Protein AF-0000000070630410 (afdb_homodimer)

Solvent-accessible surface area (backbone atoms only — not comparable to full-atom values): 13033 Å² total; per-residue (Å²): 135,82,74,78,80,78,77,76,77,77,79,79,79,77,76,76,77,74,74,72,73,75,72,66,76,64,66,79,47,75,69,36,52,53,49,48,53,52,45,46,53,53,46,42,49,46,46,33,40,47,20,66,69,68,71,50,76,62,37,46,71,47,59,77,43,78,44,83,44,83,86,53,23,36,39,34,33,31,37,31,23,54,89,81,46,75,43,56,27,32,33,34,36,39,51,42,77,90,65,47,42,54,42,76,74,48,76,43,80,98,134,84,73,77,80,77,78,78,76,78,79,77,78,78,77,76,78,75,74,71,72,74,72,65,74,64,65,79,47,75,69,36,53,52,49,48,54,51,44,44,52,53,45,41,50,47,47,31,40,47,20,64,68,68,71,50,74,63,37,49,72,48,62,78,43,78,45,82,44,84,86,53,22,36,40,35,33,31,37,29,22,55,90,82,44,76,45,56,29,33,34,34,35,38,52,43,78,90,64,48,43,55,43,76,74,47,76,42,79,96

Foldseek 3Di:
DCPPPPPPPPPPPPPPPPPPPCPPPPPPDPVVVVVQVVQQVLQVVLVVVCCVVVVADKAWDGWDDWDDDPQQKIWTWTWIDHVRRIFIKIWIKHADVVVRDIDTDDIGGD/DPPPPPPPPPPPPPPPPPPPPCPPPPPPDPVVVVVQVVQQVLQVVLVVVCCVVVVADKAWDGWDDWDDDPQQKIWTWTWIDHVRRIFIKIWIKHADVVVRDIDTDDIGGD

Nearest PDB structures (foldseek):
  6qoz-assembly1_C  TM=9.313E-01  e=7.892E-06  synthetic construct
  5kuy-assembly1_G  TM=9.170E-01  e=4.500E-05  synthetic construct
  2l4v-assembly1_A  TM=8.473E-01  e=7.726E-04  Ananas comosus
  4lzi-assembly1_A  TM=9.219E-01  e=3.110E-03  Solanum tuberosum
  8ojg-assembly1_G  TM=3.775E-01  e=2.414E-01  Escherichia coli

InterPro domains:
  IPR000010 Cystatin domain [PF16845] (39-108)
  IPR046350 Cystatin superfamily [SSF54403] (28-108)

Structure (mmCIF, N/CA/C/O backbone):
data_AF-0000000070630410-model_v1
#
loop_
_entity.id
_entity.type
_entity.pdbx_description
1 polymer 'Cystatin domain-containing protein'
#
loop_
_atom_site.group_PDB
_atom_site.id
_atom_site.type_symbol
_atom_site.label_atom_id
_atom_site.label_alt_id
_atom_site.label_comp_id
_atom_site.label_asym_id
_atom_site.label_entity_id
_atom_site.label_seq_id
_atom_site.pdbx_PDB_ins_code
_atom_site.Cartn_x
_atom_site.Cartn_y
_atom_site.Cartn_z
_atom_site.occupancy
_atom_site.B_iso_or_equiv
_atom_site.auth_seq_id
_atom_site.auth_comp_id
_atom_site.auth_asym_id
_atom_site.auth_atom_id
_atom_site.pdbx_PDB_model_num
ATOM 1 N N . MET A 1 1 ? 26.625 -72.25 -5.855 1 31.67 1 MET A N 1
ATOM 2 C CA . MET A 1 1 ? 25.594 -71.688 -5.023 1 31.67 1 MET A CA 1
ATOM 3 C C . MET A 1 1 ? 25.422 -70.188 -5.348 1 31.67 1 MET A C 1
ATOM 5 O O . MET A 1 1 ? 26.172 -69.312 -4.852 1 31.67 1 MET A O 1
ATOM 9 N N . ALA A 1 2 ? 25.219 -69.812 -6.598 1 42.66 2 ALA A N 1
ATOM 10 C CA . ALA A 1 2 ? 25.219 -68.562 -7.332 1 42.66 2 ALA A CA 1
ATOM 11 C C . ALA A 1 2 ? 24.141 -67.625 -6.816 1 42.66 2 ALA A C 1
ATOM 13 O O . ALA A 1 2 ? 22.953 -67.938 -6.891 1 42.66 2 ALA A O 1
ATOM 14 N N . GLN A 1 3 ? 24.406 -67 -5.609 1 44.81 3 GLN A N 1
ATOM 15 C CA . GLN A 1 3 ? 23.438 -66.062 -5.008 1 44.81 3 GLN A CA 1
ATOM 16 C C . GLN A 1 3 ? 23.125 -64.938 -5.949 1 44.81 3 GLN A C 1
ATOM 18 O O . GLN A 1 3 ? 24.016 -64.188 -6.402 1 44.81 3 GLN A O 1
ATOM 23 N N . PRO A 1 4 ? 22.047 -65.062 -6.719 1 50.56 4 PRO A N 1
ATOM 24 C CA . PRO A 1 4 ? 21.688 -63.938 -7.59 1 50.56 4 PRO A CA 1
ATOM 25 C C . PRO A 1 4 ? 21.547 -62.625 -6.828 1 50.56 4 PRO A C 1
ATOM 27 O O . PRO A 1 4 ? 21.219 -62.625 -5.641 1 50.56 4 PRO A O 1
ATOM 30 N N . LEU A 1 5 ? 22.469 -61.656 -6.98 1 45.91 5 LEU A N 1
ATOM 31 C CA . LEU A 1 5 ? 22.453 -60.25 -6.543 1 45.91 5 LEU A CA 1
ATOM 32 C C . LEU A 1 5 ? 21.141 -59.562 -6.914 1 45.91 5 LEU A C 1
ATOM 34 O O . LEU A 1 5 ? 20.75 -59.562 -8.086 1 45.91 5 LEU A O 1
ATOM 38 N N . SER A 1 6 ? 20.094 -59.562 -6.035 1 42.75 6 SER A N 1
ATOM 39 C CA . SER A 1 6 ? 18.812 -58.875 -6.074 1 42.75 6 SER A CA 1
ATOM 40 C C . SER A 1 6 ? 18.984 -57.375 -6.23 1 42.75 6 SER A C 1
ATOM 42 O O . SER A 1 6 ? 19.516 -56.688 -5.332 1 42.75 6 SER A O 1
ATOM 44 N N . LEU A 1 7 ? 19.422 -56.938 -7.383 1 43.59 7 LEU A N 1
ATOM 45 C CA . LEU A 1 7 ? 19.438 -55.5 -7.605 1 43.59 7 LEU A CA 1
ATOM 46 C C . LEU A 1 7 ? 18.062 -54.906 -7.387 1 43.59 7 LEU A C 1
ATOM 48 O O . LEU A 1 7 ? 17.125 -55.188 -8.133 1 43.59 7 LEU A O 1
ATOM 52 N N . LEU A 1 8 ? 17.656 -54.688 -6.121 1 36.81 8 LEU A N 1
ATOM 53 C CA . LEU A 1 8 ? 16.438 -54 -5.746 1 36.81 8 LEU A CA 1
ATOM 54 C C . LEU A 1 8 ? 16.406 -52.594 -6.312 1 36.81 8 LEU A C 1
ATOM 56 O O . LEU A 1 8 ? 17.281 -51.75 -5.984 1 36.81 8 LEU A O 1
ATOM 60 N N . VAL A 1 9 ? 15.969 -52.438 -7.555 1 39.38 9 VAL A N 1
ATOM 61 C CA . VAL A 1 9 ? 15.703 -51.188 -8.227 1 39.38 9 VAL A CA 1
ATOM 62 C C . VAL A 1 9 ? 14.703 -50.375 -7.406 1 39.38 9 VAL A C 1
ATOM 64 O O . VAL A 1 9 ? 13.57 -50.781 -7.191 1 39.38 9 VAL A O 1
ATOM 67 N N . THR A 1 10 ? 15.164 -49.562 -6.383 1 39.03 10 THR A N 1
ATOM 68 C CA . THR A 1 10 ? 14.312 -48.688 -5.609 1 39.03 10 THR A CA 1
ATOM 69 C C . THR A 1 10 ? 13.719 -47.594 -6.508 1 39.03 10 THR A C 1
ATOM 71 O O . THR A 1 10 ? 14.445 -46.906 -7.227 1 39.03 10 THR A O 1
ATOM 74 N N . ILE A 1 11 ? 12.547 -47.781 -7.113 1 41.25 11 ILE A N 1
ATOM 75 C CA . ILE A 1 11 ? 11.742 -46.812 -7.84 1 41.25 11 ILE A CA 1
ATOM 76 C C . ILE A 1 11 ? 11.438 -45.625 -6.938 1 41.25 11 ILE A C 1
ATOM 78 O O . ILE A 1 11 ? 10.789 -45.75 -5.902 1 41.25 11 ILE A O 1
ATOM 82 N N . THR A 1 12 ? 12.352 -44.625 -6.855 1 36.66 12 THR A N 1
ATOM 83 C CA . THR A 1 12 ? 12.07 -43.375 -6.152 1 36.66 12 THR A CA 1
ATOM 84 C C . THR A 1 12 ? 10.914 -42.625 -6.812 1 36.66 12 THR A C 1
ATOM 86 O O . THR A 1 12 ? 10.992 -42.281 -7.992 1 36.66 12 THR A O 1
ATOM 89 N N . PHE A 1 13 ? 9.656 -42.906 -6.426 1 31.52 13 PHE A N 1
ATOM 90 C CA . PHE A 1 13 ? 8.438 -42.188 -6.801 1 31.52 13 PHE A CA 1
ATOM 91 C C . PHE A 1 13 ? 8.562 -40.688 -6.508 1 31.52 13 PHE A C 1
ATOM 93 O O . PHE A 1 13 ? 8.688 -40.281 -5.348 1 31.52 13 PHE A O 1
ATOM 100 N N . PHE A 1 14 ? 9.211 -39.906 -7.426 1 35.22 14 PHE A N 1
ATOM 101 C CA . PHE A 1 14 ? 9.148 -38.469 -7.336 1 35.22 14 PHE A CA 1
ATOM 102 C C . PHE A 1 14 ? 7.703 -37.969 -7.395 1 35.22 14 PHE A C 1
ATOM 104 O O . PHE A 1 14 ? 6.992 -38.219 -8.367 1 35.22 14 PHE A O 1
ATOM 111 N N . GLY A 1 15 ? 6.961 -37.875 -6.316 1 31.02 15 GLY A N 1
ATOM 112 C CA . GLY A 1 15 ? 5.625 -37.312 -6.188 1 31.02 15 GLY A CA 1
ATOM 113 C C . GLY A 1 15 ? 5.484 -35.938 -6.805 1 31.02 15 GLY A C 1
ATOM 114 O O . GLY A 1 15 ? 6.223 -35.031 -6.449 1 31.02 15 GLY A O 1
ATOM 115 N N . VAL A 1 16 ? 5.0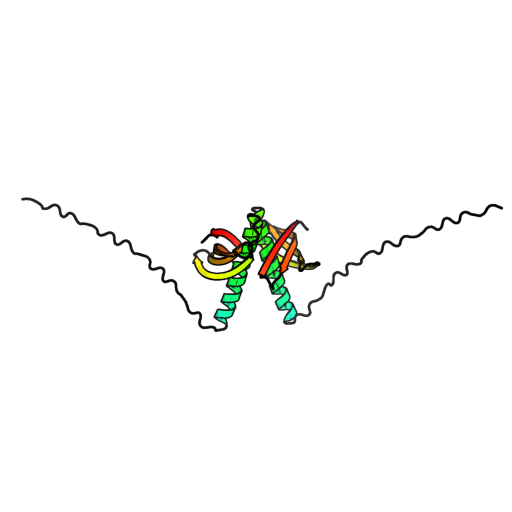51 -35.844 -8.062 1 31.27 16 VAL A N 1
ATOM 116 C CA . VAL A 1 16 ? 4.602 -34.594 -8.719 1 31.27 16 VAL A CA 1
ATOM 117 C C . VAL A 1 16 ? 3.51 -33.938 -7.879 1 31.27 16 VAL A C 1
ATOM 119 O O . VAL A 1 16 ? 2.533 -34.594 -7.492 1 31.27 16 VAL A O 1
ATOM 122 N N . ILE A 1 17 ? 3.902 -33.062 -6.984 1 30.28 17 ILE A N 1
ATOM 123 C CA . ILE A 1 17 ? 2.924 -32.219 -6.312 1 30.28 17 ILE A CA 1
ATOM 124 C C . ILE A 1 17 ? 2.029 -31.531 -7.348 1 30.28 17 ILE A C 1
ATOM 126 O O . ILE A 1 17 ? 2.512 -30.781 -8.203 1 30.28 17 ILE A O 1
ATOM 130 N N . LEU A 1 18 ? 0.978 -32.156 -7.762 1 28.31 18 LEU A N 1
ATOM 131 C CA . LEU A 1 18 ? -0.116 -31.516 -8.469 1 28.31 18 LEU A CA 1
ATOM 132 C C . LEU A 1 18 ? -0.583 -30.266 -7.715 1 28.31 18 LEU A C 1
ATOM 134 O O . LEU A 1 18 ? -1.009 -30.359 -6.562 1 28.31 18 LEU A O 1
ATOM 138 N N . VAL A 1 19 ? 0.118 -29.188 -7.855 1 28.86 19 VAL A N 1
ATOM 139 C CA . VAL A 1 19 ? -0.479 -27.922 -7.422 1 28.86 19 VAL A CA 1
ATOM 140 C C . VAL A 1 19 ? -1.831 -27.734 -8.102 1 28.86 19 VAL A C 1
ATOM 142 O O . VAL A 1 19 ? -1.912 -27.688 -9.336 1 28.86 19 VAL A O 1
ATOM 145 N N . SER A 1 20 ? -2.83 -28.422 -7.586 1 29.77 20 SER A N 1
ATOM 146 C CA . SER A 1 20 ? -4.188 -28.078 -7.992 1 29.77 20 SER A CA 1
ATOM 147 C C . SER A 1 20 ? -4.418 -26.562 -7.914 1 29.77 20 SER A C 1
ATOM 149 O O . SER A 1 20 ? -4.184 -25.953 -6.875 1 29.77 20 SER A O 1
ATOM 151 N N . GLY A 1 21 ? -4.07 -25.891 -8.945 1 32.75 21 GLY A N 1
ATOM 152 C CA . GLY A 1 21 ? -4.617 -24.547 -9.078 1 32.75 21 GLY A CA 1
ATOM 153 C C . GLY A 1 21 ? -6.094 -24.469 -8.75 1 32.75 21 GLY A C 1
ATOM 154 O O . GLY A 1 21 ? -6.91 -25.156 -9.375 1 32.75 21 GLY A O 1
ATOM 155 N N . VAL A 1 22 ? -6.422 -24.531 -7.496 1 30.38 22 VAL A N 1
ATOM 156 C CA . VAL A 1 22 ? -7.801 -24.25 -7.102 1 30.38 22 VAL A CA 1
ATOM 157 C C . VAL A 1 22 ? -8.328 -23.047 -7.883 1 30.38 22 VAL A C 1
ATOM 159 O O . VAL A 1 22 ? -7.797 -21.938 -7.766 1 30.38 22 VAL A O 1
ATOM 162 N N . SER A 1 23 ? -8.609 -23.234 -9.156 1 32.44 23 SER A N 1
ATOM 163 C CA . SER A 1 23 ? -9.477 -22.25 -9.773 1 32.44 23 SER A CA 1
ATOM 164 C C . SER A 1 23 ? -10.734 -22.016 -8.938 1 32.44 23 SER A C 1
ATOM 166 O O . SER A 1 23 ? -11.641 -22.859 -8.93 1 32.44 23 SER A O 1
ATOM 168 N N . GLY A 1 24 ? -10.68 -21.922 -7.68 1 33.5 24 GLY A N 1
ATOM 169 C CA . GLY A 1 24 ? -11.938 -21.656 -7.004 1 33.5 24 GLY A CA 1
ATOM 170 C C . GLY A 1 24 ? -12.766 -20.594 -7.688 1 33.5 24 GLY A C 1
ATOM 171 O O . GLY A 1 24 ? -12.273 -19.5 -7.965 1 33.5 24 GLY A O 1
ATOM 172 N N . THR A 1 25 ? -13.57 -21.031 -8.586 1 33.41 25 THR A N 1
ATOM 173 C CA . THR A 1 25 ? -14.711 -20.188 -8.93 1 33.41 25 THR A CA 1
ATOM 174 C C . THR A 1 25 ? -15.352 -19.609 -7.672 1 33.41 25 THR A C 1
ATOM 176 O O . THR A 1 25 ? -15.766 -20.359 -6.781 1 33.41 25 THR A O 1
ATOM 179 N N . TYR A 1 26 ? -14.68 -18.625 -7.059 1 34.84 26 TYR A N 1
ATOM 180 C CA . TYR A 1 26 ? -15.336 -17.938 -5.945 1 34.84 26 TYR A CA 1
ATOM 181 C C . TYR A 1 26 ? -16.812 -17.703 -6.246 1 34.84 26 TYR A C 1
ATOM 183 O O . TYR A 1 26 ? -17.156 -17.188 -7.312 1 34.84 26 TYR A O 1
ATOM 191 N N . GLY A 1 27 ? -17.688 -18.531 -6.102 1 36.75 27 GLY A N 1
ATOM 192 C CA . GLY A 1 27 ? -19.078 -18.125 -5.98 1 36.75 27 GLY A CA 1
ATOM 193 C C . GLY A 1 27 ? -19.234 -16.734 -5.398 1 36.75 27 GLY A C 1
ATOM 194 O O . GLY A 1 27 ? -18.516 -16.344 -4.484 1 36.75 27 GLY A O 1
ATOM 195 N N . GLY A 1 28 ? -19.766 -15.695 -6.207 1 43.09 28 GLY A N 1
ATOM 196 C CA . GLY A 1 28 ? -19.828 -14.242 -6.113 1 43.09 28 GLY A CA 1
ATOM 197 C C . GLY A 1 28 ? -20.297 -13.75 -4.758 1 43.09 28 GLY A C 1
ATOM 198 O O . GLY A 1 28 ? -20.734 -12.602 -4.625 1 43.09 28 GLY A O 1
ATOM 199 N N . GLY A 1 29 ? -20.484 -14.484 -3.846 1 44.94 29 GLY A N 1
ATOM 200 C CA . GLY A 1 29 ? -21.062 -13.812 -2.691 1 44.94 29 GLY A CA 1
ATOM 201 C C . GLY A 1 29 ? -20.141 -12.773 -2.09 1 44.94 29 GLY A C 1
ATOM 202 O O . GLY A 1 29 ? -19.109 -12.445 -2.668 1 44.94 29 GLY A O 1
ATOM 203 N N . ALA A 1 30 ? -20.594 -12.125 -0.909 1 51.41 30 ALA A N 1
ATOM 204 C CA . ALA A 1 30 ? -19.938 -11.102 -0.102 1 51.41 30 ALA A CA 1
ATOM 205 C C . ALA A 1 30 ? -18.469 -11.422 0.122 1 51.41 30 ALA A C 1
ATOM 207 O O . ALA A 1 30 ? -17.609 -10.539 0.065 1 51.41 30 ALA A O 1
ATOM 208 N N . GLY A 1 31 ? -18.141 -12.75 0.285 1 61.19 31 GLY A N 1
ATOM 209 C CA . GLY A 1 31 ? -16.766 -13.195 0.468 1 61.19 31 GLY A CA 1
ATOM 210 C C . GLY A 1 31 ? -15.898 -12.969 -0.755 1 61.19 31 GLY A C 1
ATOM 211 O O . GLY A 1 31 ? -14.727 -12.609 -0.634 1 61.19 31 GLY A O 1
ATOM 212 N N . SER A 1 32 ? -16.562 -13.055 -1.907 1 72.75 32 SER A N 1
ATOM 213 C CA . SER A 1 32 ? -15.828 -12.898 -3.158 1 72.75 32 SER A CA 1
ATOM 214 C C . SER A 1 32 ? -15.461 -11.438 -3.408 1 72.75 32 SER A C 1
ATOM 216 O O . SER A 1 32 ? -14.352 -11.133 -3.844 1 72.75 32 SER A O 1
ATOM 218 N N . ILE A 1 33 ? -16.391 -10.586 -2.986 1 76.69 33 ILE A N 1
ATOM 219 C CA . ILE A 1 33 ? -16.156 -9.164 -3.193 1 76.69 33 ILE A CA 1
ATOM 220 C C . ILE A 1 33 ? -15.047 -8.68 -2.256 1 76.69 33 ILE A C 1
ATOM 222 O O . ILE A 1 33 ? -14.148 -7.945 -2.67 1 76.69 33 ILE A O 1
ATOM 226 N N . GLU A 1 34 ? -15.148 -9.117 -1.044 1 82.25 34 GLU A N 1
ATOM 227 C CA . GLU A 1 34 ? -14.141 -8.719 -0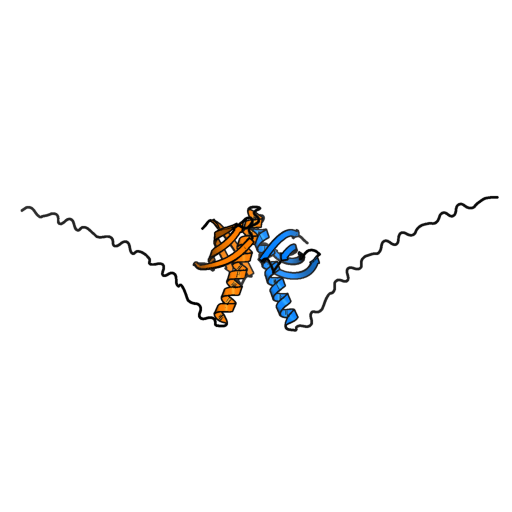.066 1 82.25 34 GLU A CA 1
ATOM 228 C C . GLU A 1 34 ? -12.75 -9.188 -0.482 1 82.25 34 GLU A C 1
ATOM 230 O O . GLU A 1 34 ? -11.766 -8.461 -0.326 1 82.25 34 GLU A O 1
ATOM 235 N N . LYS A 1 35 ? -12.672 -10.398 -0.979 1 87.88 35 LYS A N 1
ATOM 236 C CA . LYS A 1 35 ? -11.391 -10.93 -1.433 1 87.88 35 LYS A CA 1
ATOM 237 C C . LYS A 1 35 ? -10.867 -10.148 -2.633 1 87.88 35 LYS A C 1
ATOM 239 O O . LYS A 1 35 ? -9.664 -9.898 -2.738 1 87.88 35 LYS A O 1
ATOM 244 N N . THR A 1 36 ? -11.812 -9.758 -3.455 1 90.31 36 THR A N 1
ATOM 245 C CA . THR A 1 36 ? -11.414 -8.992 -4.629 1 90.31 36 THR A CA 1
ATOM 246 C C . THR A 1 36 ? -10.812 -7.648 -4.219 1 90.31 36 THR A C 1
ATOM 248 O O . THR A 1 36 ? -9.766 -7.246 -4.746 1 90.31 36 THR A O 1
ATOM 251 N N . TYR A 1 37 ? -11.453 -6.969 -3.289 1 89.19 37 TYR A N 1
ATOM 252 C CA . TYR A 1 37 ? -10.938 -5.691 -2.816 1 89.19 37 TYR A CA 1
ATOM 253 C C . TYR A 1 37 ? -9.594 -5.863 -2.131 1 89.19 37 TYR A C 1
ATOM 255 O O . TYR A 1 37 ? -8.68 -5.059 -2.328 1 89.19 37 TYR A O 1
ATOM 263 N N . TYR A 1 38 ? -9.5 -6.914 -1.363 1 93.06 38 TYR A N 1
ATOM 264 C CA . TYR A 1 38 ? -8.266 -7.23 -0.655 1 93.06 38 TYR A CA 1
ATOM 265 C C . TYR A 1 38 ? -7.113 -7.449 -1.633 1 93.06 38 TYR A C 1
ATOM 267 O O . TYR A 1 38 ? -6.035 -6.871 -1.472 1 93.06 38 TYR A O 1
ATOM 275 N N . LEU A 1 39 ? -7.363 -8.227 -2.684 1 96.62 39 LEU A N 1
ATOM 276 C CA . LEU A 1 39 ? -6.332 -8.531 -3.672 1 96.62 39 LEU A CA 1
ATOM 277 C C . LEU A 1 39 ? -5.977 -7.289 -4.48 1 96.62 39 LEU A C 1
ATOM 279 O O . LEU A 1 39 ? -4.812 -7.082 -4.828 1 96.62 39 LEU A O 1
ATOM 283 N N . LYS A 1 40 ? -7.008 -6.551 -4.773 1 95.88 40 LYS A N 1
ATOM 284 C CA . LYS A 1 40 ? -6.754 -5.297 -5.477 1 95.88 40 LYS A CA 1
ATOM 285 C C . LYS A 1 40 ? -5.816 -4.398 -4.672 1 95.88 40 LYS A C 1
ATOM 287 O O . LYS A 1 40 ? -4.859 -3.846 -5.219 1 95.88 40 LYS A O 1
ATOM 292 N N . GLU A 1 41 ? -6.102 -4.254 -3.406 1 95.19 41 GLU A N 1
ATOM 293 C CA . GLU A 1 41 ? -5.289 -3.398 -2.547 1 95.19 41 GLU A CA 1
ATOM 294 C C . GLU A 1 41 ? -3.85 -3.902 -2.467 1 95.19 41 GLU A C 1
ATOM 296 O O . GLU A 1 41 ? -2.904 -3.113 -2.541 1 95.19 41 GLU A O 1
ATOM 301 N N . LEU A 1 42 ? -3.652 -5.184 -2.311 1 97.75 42 LEU A N 1
ATOM 302 C CA . LEU A 1 42 ? -2.314 -5.758 -2.238 1 97.75 42 LEU A CA 1
ATOM 303 C C . LEU A 1 42 ? -1.57 -5.57 -3.557 1 97.75 42 LEU A C 1
ATOM 305 O O . LEU A 1 42 ? -0.365 -5.305 -3.562 1 97.75 42 LEU A O 1
ATOM 309 N N . GLY A 1 43 ? -2.26 -5.797 -4.672 1 98.62 43 GLY A N 1
ATOM 310 C CA . GLY A 1 43 ? -1.656 -5.594 -5.98 1 98.62 43 GLY A CA 1
ATOM 311 C C . GLY A 1 43 ? -1.229 -4.156 -6.223 1 98.62 43 GLY A C 1
ATOM 312 O O . GLY A 1 43 ? -0.125 -3.906 -6.711 1 98.62 43 GLY A O 1
ATOM 313 N N . GLU A 1 44 ? -2.133 -3.184 -5.914 1 98.19 44 GLU A N 1
ATOM 314 C CA . GLU A 1 44 ? -1.797 -1.768 -6.035 1 98.19 44 GLU A CA 1
ATOM 315 C C . GLU A 1 44 ? -0.563 -1.421 -5.207 1 98.19 44 GLU A C 1
ATOM 317 O O . GLU A 1 44 ? 0.326 -0.707 -5.676 1 98.19 44 GLU A O 1
ATOM 322 N N . TYR A 1 45 ? -0.571 -1.912 -4.004 1 98.38 45 TYR A N 1
ATOM 323 C CA . TYR A 1 45 ? 0.574 -1.714 -3.123 1 98.38 45 TYR A CA 1
ATOM 324 C C . TYR A 1 45 ? 1.851 -2.252 -3.756 1 98.38 45 TYR A C 1
ATOM 326 O O . TYR A 1 45 ? 2.879 -1.571 -3.77 1 9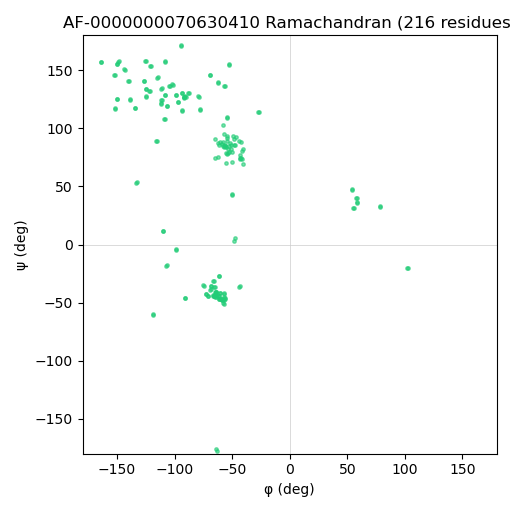8.38 45 TYR A O 1
ATOM 334 N N . ALA A 1 46 ? 1.895 -3.447 -4.234 1 98.88 46 ALA A N 1
ATOM 335 C CA . ALA A 1 46 ? 3.082 -4.09 -4.797 1 98.88 46 ALA A CA 1
ATOM 336 C C . ALA A 1 46 ? 3.633 -3.291 -5.973 1 98.88 46 ALA A C 1
ATOM 338 O O . ALA A 1 46 ? 4.84 -3.047 -6.055 1 98.88 46 ALA A O 1
ATOM 339 N N . VAL A 1 47 ? 2.764 -2.902 -6.867 1 98.88 47 VAL A N 1
ATOM 340 C CA . VAL A 1 47 ? 3.184 -2.176 -8.062 1 98.88 47 VAL A CA 1
ATOM 341 C C . VAL A 1 47 ? 3.74 -0.809 -7.664 1 98.88 47 VAL A C 1
ATOM 343 O O . VAL A 1 47 ? 4.785 -0.389 -8.164 1 98.88 47 VAL A O 1
ATOM 346 N N . ALA A 1 48 ? 3.037 -0.126 -6.742 1 98.62 48 ALA A N 1
ATOM 347 C CA . ALA A 1 48 ? 3.459 1.209 -6.324 1 98.62 48 ALA A CA 1
ATOM 348 C C . ALA A 1 48 ? 4.816 1.162 -5.625 1 98.62 48 ALA A C 1
ATOM 350 O O . ALA A 1 48 ? 5.672 2.016 -5.863 1 98.62 48 ALA A O 1
ATOM 351 N N . CYS A 1 49 ? 5.078 0.173 -4.766 1 98.5 49 CYS A N 1
ATOM 352 C CA . CYS A 1 49 ? 6.359 0.012 -4.094 1 98.5 49 CYS A CA 1
ATOM 353 C C . CYS A 1 49 ? 7.461 -0.334 -5.09 1 98.5 49 CYS A C 1
ATOM 355 O O . CYS A 1 49 ? 8.562 0.213 -5.02 1 98.5 49 CYS A O 1
ATOM 357 N N . HIS A 1 50 ? 7.164 -1.223 -5.992 1 98.69 50 HIS A N 1
ATOM 358 C CA . HIS A 1 50 ? 8.125 -1.563 -7.035 1 98.69 50 HIS A CA 1
ATOM 359 C C . HIS A 1 50 ? 8.539 -0.328 -7.828 1 98.69 50 HIS A C 1
ATOM 361 O O . HIS A 1 50 ? 9.719 -0.139 -8.117 1 98.69 50 HIS A O 1
ATOM 367 N N . ASN A 1 51 ? 7.508 0.453 -8.227 1 98.19 51 ASN A N 1
ATOM 368 C CA . ASN A 1 51 ? 7.789 1.67 -8.984 1 98.19 51 ASN A CA 1
ATOM 369 C C . ASN A 1 51 ? 8.719 2.604 -8.219 1 98.19 51 ASN A C 1
ATOM 371 O O . ASN A 1 51 ? 9.617 3.213 -8.805 1 98.19 51 ASN A O 1
ATOM 375 N N . LEU A 1 52 ? 8.438 2.695 -6.945 1 97.62 52 LEU A N 1
ATOM 376 C CA . LEU A 1 52 ? 9.227 3.59 -6.109 1 97.62 52 LEU A CA 1
ATOM 377 C C . LEU A 1 52 ? 10.68 3.115 -6.031 1 97.62 52 LEU A C 1
ATOM 379 O O . LEU A 1 52 ? 11.602 3.918 -6.164 1 97.62 52 LEU A O 1
ATOM 383 N N . VAL A 1 53 ? 10.891 1.851 -5.859 1 96.75 53 VAL A N 1
ATOM 384 C CA . VAL A 1 53 ? 12.219 1.271 -5.68 1 96.75 53 VAL A CA 1
ATOM 385 C C . VAL A 1 53 ? 12.977 1.283 -7.008 1 96.75 53 VAL A C 1
ATOM 387 O O . VAL A 1 53 ? 14.164 1.609 -7.047 1 96.75 53 VAL A O 1
ATOM 390 N N . SER A 1 54 ? 12.32 0.949 -8.047 1 96.69 54 SER A N 1
ATOM 391 C CA . SER A 1 54 ? 12.984 0.712 -9.32 1 96.69 54 SER A CA 1
ATOM 392 C C . SER A 1 54 ? 12.883 1.931 -10.234 1 96.69 54 SER A C 1
ATOM 394 O O . SER A 1 54 ? 13.438 1.938 -11.336 1 96.69 54 SER A O 1
ATOM 396 N N . LYS A 1 55 ? 12.156 2.941 -9.789 1 95.25 55 LYS A N 1
ATOM 397 C CA . LYS A 1 55 ? 11.922 4.148 -10.578 1 95.25 55 LYS A CA 1
ATOM 398 C C . LYS A 1 55 ? 11.242 3.816 -11.906 1 95.25 55 LYS A C 1
ATOM 400 O O . LYS A 1 55 ? 11.617 4.352 -12.945 1 95.25 55 LYS A O 1
ATOM 405 N N . HIS A 1 56 ? 10.398 2.85 -11.836 1 95.69 56 HIS A N 1
ATOM 406 C CA . HIS A 1 56 ? 9.523 2.535 -12.961 1 95.69 56 HIS A CA 1
ATOM 407 C C . HIS A 1 56 ? 8.172 3.23 -12.82 1 95.69 56 HIS A C 1
ATOM 409 O O . HIS A 1 56 ? 7.934 3.943 -11.844 1 95.69 56 HIS A O 1
ATOM 415 N N . GLN A 1 57 ? 7.363 3.172 -13.852 1 96.44 57 GLN A N 1
ATOM 416 C CA . GLN A 1 57 ? 6.043 3.787 -13.812 1 96.44 57 GLN A CA 1
ATOM 417 C C . GLN A 1 57 ? 4.973 2.832 -14.336 1 96.44 57 GLN A C 1
ATOM 419 O O . GLN A 1 57 ? 4.191 3.191 -15.219 1 96.44 57 GLN A O 1
ATOM 424 N N . LEU A 1 58 ? 4.969 1.663 -13.742 1 98.25 58 LEU A N 1
ATOM 425 C CA . LEU A 1 58 ? 3.936 0.699 -14.102 1 98.25 58 LEU A CA 1
ATOM 426 C C . LEU A 1 58 ? 2.568 1.158 -13.609 1 98.25 58 LEU A C 1
ATOM 428 O O . LEU A 1 58 ? 2.467 1.802 -12.562 1 98.25 58 LEU A O 1
ATOM 432 N N . THR A 1 59 ? 1.524 0.834 -14.406 1 97.56 59 THR A N 1
ATOM 433 C CA . THR A 1 59 ? 0.146 1.068 -13.992 1 97.56 59 THR A CA 1
ATOM 434 C C . THR A 1 59 ? -0.54 -0.245 -13.625 1 97.56 59 THR A C 1
ATOM 436 O O . THR A 1 59 ? -0.636 -1.151 -14.453 1 97.56 59 THR A O 1
ATOM 439 N N . PHE A 1 60 ? -0.992 -0.383 -12.367 1 98.56 60 PHE A N 1
ATOM 440 C CA . PHE A 1 60 ? -1.705 -1.571 -11.922 1 98.56 60 PHE A CA 1
ATOM 441 C C . PHE A 1 60 ? -3.008 -1.747 -12.688 1 98.56 60 PHE A C 1
ATOM 443 O O . PHE A 1 60 ? -3.713 -0.773 -12.953 1 98.56 60 PHE A O 1
ATOM 450 N N . GLN A 1 61 ? -3.26 -2.971 -13.008 1 98.25 61 GLN A N 1
ATOM 451 C CA . GLN A 1 61 ? -4.523 -3.258 -13.68 1 98.25 61 GLN A CA 1
ATOM 452 C C . GLN A 1 61 ? -5.379 -4.215 -12.852 1 98.25 61 GLN A C 1
ATOM 454 O O . GLN A 1 61 ? -6.484 -3.861 -12.43 1 98.25 61 GLN A O 1
ATOM 459 N N . LYS A 1 62 ? -4.84 -5.402 -12.602 1 97.5 62 LYS A N 1
ATOM 460 C CA . LYS A 1 62 ? -5.598 -6.383 -11.828 1 97.5 62 LYS A CA 1
ATOM 461 C C . LYS A 1 62 ? -4.695 -7.504 -11.32 1 97.5 62 LYS A C 1
ATOM 463 O O . LYS A 1 62 ? -3.6 -7.711 -11.852 1 97.5 62 LYS A O 1
ATOM 468 N N . VAL A 1 63 ? -5.16 -8.141 -10.266 1 98.44 63 VAL A N 1
ATOM 469 C CA . VAL A 1 63 ? -4.582 -9.406 -9.836 1 98.44 63 VAL A CA 1
ATOM 470 C C . VAL A 1 63 ? -5.332 -10.562 -10.492 1 98.44 63 VAL A C 1
ATOM 472 O O . VAL A 1 63 ? -6.555 -10.664 -10.375 1 98.44 63 VAL A O 1
ATOM 475 N N . ILE A 1 64 ? -4.539 -11.398 -11.125 1 97.88 64 ILE A N 1
ATOM 476 C CA . ILE A 1 64 ? -5.242 -12.453 -11.859 1 97.88 64 ILE A CA 1
ATOM 477 C C . ILE A 1 64 ? -5.082 -13.781 -11.125 1 97.88 64 ILE A C 1
ATOM 479 O O . ILE A 1 64 ? -5.816 -14.734 -11.383 1 97.88 64 ILE A O 1
ATOM 483 N N . GLN A 1 65 ? -4.188 -13.898 -10.297 1 97.94 65 GLN A N 1
ATOM 484 C CA . GLN A 1 65 ? -3.984 -15.102 -9.508 1 97.94 65 GLN A CA 1
ATOM 485 C C . GLN A 1 65 ? -3.314 -14.781 -8.172 1 97.94 65 GLN A C 1
ATOM 487 O O . GLN A 1 65 ? -2.5 -13.859 -8.094 1 97.94 65 GLN A O 1
ATOM 492 N N . CYS A 1 66 ? -3.695 -15.555 -7.145 1 98.06 66 CYS A N 1
ATOM 493 C CA . CYS A 1 66 ? -3.076 -15.438 -5.832 1 98.06 66 CYS A CA 1
ATOM 494 C C . CYS A 1 66 ? -2.842 -16.812 -5.215 1 98.06 66 CYS A C 1
ATOM 496 O O . CYS A 1 66 ? -3.771 -17.609 -5.102 1 98.06 66 CYS A O 1
ATOM 498 N N . ASP A 1 67 ? -1.594 -17.047 -4.852 1 97.81 67 ASP A N 1
ATOM 499 C CA . ASP A 1 67 ? -1.211 -18.234 -4.09 1 97.81 67 ASP A CA 1
ATOM 500 C C . ASP A 1 67 ? -0.758 -17.859 -2.682 1 97.81 67 ASP A C 1
ATOM 502 O O . ASP A 1 67 ? 0.151 -17.047 -2.512 1 97.81 67 ASP A O 1
ATOM 506 N N . ASP A 1 68 ? -1.434 -18.484 -1.713 1 96.75 68 ASP A N 1
ATOM 507 C CA . ASP A 1 68 ? -1.033 -18.25 -0.329 1 96.75 68 ASP A CA 1
ATOM 508 C C . ASP A 1 68 ? 0.2 -19.078 0.035 1 96.75 68 ASP A C 1
ATOM 510 O O . ASP A 1 68 ? 0.238 -20.281 -0.207 1 96.75 68 ASP A O 1
ATOM 514 N N . LEU A 1 69 ? 1.188 -18.359 0.561 1 97.62 69 LEU A N 1
ATOM 515 C CA . LEU A 1 69 ? 2.414 -18.984 1.028 1 97.62 69 LEU A CA 1
ATOM 516 C C . LEU A 1 69 ? 2.486 -18.969 2.553 1 97.62 69 LEU A C 1
ATOM 518 O O . LEU A 1 69 ? 1.701 -18.281 3.209 1 97.62 69 LEU A O 1
ATOM 522 N N . PRO A 1 70 ? 3.275 -19.906 3.088 1 95.31 70 PRO A N 1
ATOM 523 C CA . PRO A 1 70 ? 3.463 -19.844 4.539 1 95.31 70 PRO A CA 1
ATOM 524 C C . PRO A 1 70 ? 3.916 -18.469 5.023 1 95.31 70 PRO A C 1
ATOM 526 O O . PRO A 1 70 ? 4.543 -17.719 4.27 1 95.31 70 PRO A O 1
ATOM 529 N N . GLY A 1 71 ? 3.615 -18.156 6.309 1 93.31 71 GLY A N 1
ATOM 530 C CA . GLY A 1 71 ? 4.133 -16.953 6.941 1 93.31 71 GLY A CA 1
ATOM 531 C C . GLY A 1 71 ? 3.381 -15.695 6.539 1 93.31 71 GLY A C 1
ATOM 532 O O . GLY A 1 71 ? 3.988 -14.641 6.34 1 93.31 71 GLY A O 1
ATOM 533 N N . LEU A 1 72 ? 2.057 -15.805 6.277 1 95.69 72 LEU A N 1
ATOM 534 C CA . LEU A 1 72 ? 1.188 -14.68 5.945 1 95.69 72 LEU A CA 1
ATOM 535 C C . LEU A 1 72 ? 1.701 -13.953 4.711 1 95.69 72 LEU A C 1
ATOM 537 O O . LEU A 1 72 ? 1.747 -12.719 4.688 1 95.69 72 LEU A O 1
ATOM 541 N N . THR A 1 73 ? 2.166 -14.711 3.738 1 98 73 THR A N 1
ATOM 542 C CA . THR A 1 73 ? 2.713 -14.242 2.471 1 98 73 THR A CA 1
ATOM 543 C C . THR A 1 73 ? 1.837 -14.688 1.304 1 98 73 THR A C 1
ATOM 545 O O . THR A 1 73 ? 1.254 -15.773 1.339 1 98 73 THR A O 1
ATOM 548 N N . HIS A 1 74 ? 1.749 -13.758 0.302 1 98.5 74 HIS A N 1
ATOM 549 C CA . HIS A 1 74 ? 1.011 -14.039 -0.924 1 98.5 74 HIS A CA 1
ATOM 550 C C . HIS A 1 74 ? 1.911 -13.914 -2.148 1 98.5 74 HIS A C 1
ATOM 552 O O . HIS A 1 74 ? 2.699 -12.969 -2.254 1 98.5 74 HIS A O 1
ATOM 558 N N . LYS A 1 75 ? 1.827 -14.891 -2.979 1 98.88 75 LYS A N 1
ATOM 559 C CA . LYS A 1 75 ? 2.33 -14.734 -4.34 1 98.88 75 LYS A CA 1
ATOM 560 C C . LYS A 1 75 ? 1.22 -14.297 -5.289 1 98.88 75 LYS A C 1
ATOM 562 O O . LYS A 1 75 ? 0.26 -15.039 -5.516 1 98.88 75 LYS A O 1
ATOM 567 N N . LEU A 1 76 ? 1.357 -13.148 -5.812 1 98.81 76 LEU A N 1
ATOM 568 C CA . LEU A 1 76 ? 0.364 -12.57 -6.711 1 98.81 76 LEU A CA 1
ATOM 569 C C . LEU A 1 76 ? 0.843 -12.617 -8.156 1 98.81 76 LEU A C 1
ATOM 571 O O . LEU A 1 76 ? 2.021 -12.391 -8.438 1 98.81 76 LEU A O 1
ATOM 575 N N . THR A 1 77 ? 0.013 -12.977 -9.031 1 98.94 77 THR A N 1
ATOM 576 C CA . THR A 1 77 ? 0.189 -12.695 -10.453 1 98.94 77 THR A CA 1
ATOM 577 C C . THR A 1 77 ? -0.589 -11.445 -10.859 1 98.94 77 THR A C 1
ATOM 579 O O . THR A 1 77 ? -1.817 -11.414 -10.758 1 98.94 77 THR A O 1
ATOM 582 N N . ILE A 1 78 ? 0.119 -10.5 -11.391 1 98.88 78 ILE A N 1
ATOM 583 C CA . ILE A 1 78 ? -0.431 -9.164 -11.578 1 98.88 78 ILE A CA 1
ATOM 584 C C . ILE A 1 78 ? -0.311 -8.758 -13.047 1 98.88 78 ILE A C 1
ATOM 586 O O . ILE A 1 78 ? 0.735 -8.953 -13.672 1 98.88 78 ILE A O 1
ATOM 590 N N . GLN A 1 79 ? -1.369 -8.25 -13.539 1 98.81 79 GLN A N 1
ATOM 591 C CA . GLN A 1 79 ? -1.306 -7.527 -14.805 1 98.81 79 GLN A CA 1
ATOM 592 C C . GLN A 1 79 ? -1.068 -6.039 -14.57 1 98.81 79 GLN A C 1
ATOM 594 O O . GLN A 1 79 ? -1.788 -5.402 -13.797 1 98.81 79 GLN A O 1
ATOM 599 N N . ALA A 1 80 ? -0.052 -5.555 -15.211 1 98.62 80 ALA A N 1
ATOM 600 C CA . ALA A 1 80 ? 0.287 -4.137 -15.148 1 98.62 80 ALA A CA 1
ATOM 601 C C . ALA A 1 80 ? 0.805 -3.633 -16.484 1 98.62 80 ALA A C 1
ATOM 603 O O . ALA A 1 80 ? 1.407 -4.391 -17.25 1 98.62 80 ALA A O 1
ATOM 604 N N . ALA A 1 81 ? 0.544 -2.377 -16.703 1 98 81 ALA A N 1
ATOM 605 C CA . ALA A 1 81 ? 0.921 -1.799 -17.984 1 98 81 ALA A CA 1
ATOM 606 C C . ALA A 1 81 ? 2.209 -0.987 -17.875 1 98 81 ALA A C 1
ATOM 608 O O . ALA A 1 81 ? 2.402 -0.26 -16.891 1 98 81 ALA A O 1
ATOM 609 N N . ASP A 1 82 ? 3.045 -1.127 -18.781 1 95.81 82 ASP A N 1
ATOM 610 C CA . ASP A 1 82 ? 4.215 -0.289 -19.016 1 95.81 82 ASP A CA 1
ATOM 611 C C . ASP A 1 82 ? 4.031 0.578 -20.266 1 95.81 82 ASP A C 1
ATOM 613 O O . ASP A 1 82 ? 4.188 0.1 -21.391 1 95.81 82 ASP A O 1
ATOM 617 N N . GLY A 1 83 ? 3.844 1.849 -20.062 1 90.94 83 GLY A N 1
ATOM 618 C CA . GLY A 1 83 ? 3.613 2.713 -21.219 1 90.94 83 GLY A CA 1
ATOM 619 C C . GLY A 1 83 ? 2.449 2.26 -22.078 1 90.94 83 GLY A C 1
ATOM 620 O O . GLY A 1 83 ? 2.518 2.33 -23.297 1 90.94 83 GLY A O 1
ATOM 621 N N . GLY A 1 84 ? 1.457 1.674 -21.547 1 90.81 84 GLY A N 1
ATOM 622 C CA . GLY A 1 84 ? 0.279 1.289 -22.312 1 90.81 84 GLY A CA 1
ATOM 623 C C . GLY A 1 84 ? 0.25 -0.187 -22.656 1 90.81 84 GLY A C 1
ATOM 624 O O . GLY A 1 84 ? -0.765 -0.6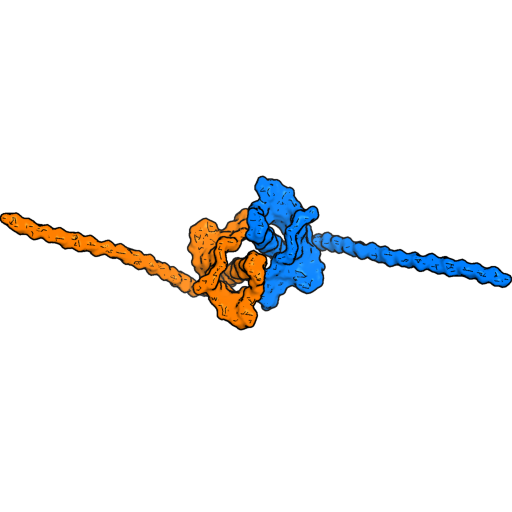96 -23.141 1 90.81 84 GLY A O 1
ATOM 625 N N . VAL A 1 85 ? 1.45 -0.786 -22.594 1 96.38 85 VAL A N 1
ATOM 626 C CA . VAL A 1 85 ? 1.499 -2.211 -22.906 1 96.38 85 VAL A CA 1
ATOM 627 C C . VAL A 1 85 ? 1.383 -3.025 -21.625 1 96.38 85 VAL A C 1
ATOM 629 O O . VAL A 1 85 ? 2.135 -2.805 -20.672 1 96.38 85 VAL A O 1
ATOM 632 N N . SER A 1 86 ? 0.467 -3.996 -21.656 1 97.94 86 SER A N 1
ATOM 633 C CA . SER A 1 86 ? 0.21 -4.812 -20.469 1 97.94 86 SER A CA 1
ATOM 634 C C . SER A 1 86 ? 1.146 -6.016 -20.422 1 97.94 86 SER A C 1
ATOM 636 O O . SER A 1 86 ? 1.352 -6.695 -21.422 1 97.94 86 SER A O 1
ATOM 638 N N . HIS A 1 87 ? 1.785 -6.211 -19.266 1 98.44 87 HIS A N 1
ATOM 639 C CA . HIS A 1 87 ? 2.586 -7.391 -18.953 1 98.44 87 HIS A CA 1
ATOM 640 C C . HIS A 1 87 ? 2.123 -8.055 -17.672 1 98.44 87 HIS A C 1
ATOM 642 O O . HIS A 1 87 ? 1.393 -7.453 -16.875 1 98.44 87 HIS A O 1
ATOM 648 N N . THR A 1 88 ? 2.473 -9.352 -17.562 1 98.75 88 THR A N 1
ATOM 649 C CA . THR A 1 88 ? 2.176 -10.102 -16.344 1 98.75 88 THR A CA 1
ATOM 650 C C . THR A 1 88 ? 3.404 -10.18 -15.445 1 98.75 88 THR A C 1
ATOM 652 O O . THR A 1 88 ? 4.496 -10.523 -15.906 1 98.75 88 THR A O 1
ATOM 655 N N . TYR A 1 89 ? 3.24 -9.844 -14.258 1 98.81 89 TYR A N 1
ATOM 656 C CA . TYR A 1 89 ? 4.301 -9.836 -13.258 1 98.81 89 TYR A CA 1
ATOM 657 C C . TYR A 1 89 ? 3.955 -10.75 -12.086 1 98.81 89 TYR A C 1
ATOM 659 O O . TYR A 1 89 ? 2.781 -11.039 -11.852 1 98.81 89 TYR A O 1
ATOM 667 N N . GLU A 1 90 ? 4.953 -11.219 -11.453 1 98.94 90 GLU A N 1
ATOM 668 C CA . GLU A 1 90 ? 4.824 -11.93 -10.188 1 98.94 90 GLU A CA 1
ATOM 669 C C . GLU A 1 90 ? 5.348 -11.094 -9.023 1 98.94 90 GLU A C 1
ATOM 671 O O . GLU A 1 90 ? 6.461 -10.562 -9.094 1 98.94 90 GLU A O 1
ATOM 676 N N . ALA A 1 91 ? 4.543 -10.992 -8.047 1 98.94 91 ALA A N 1
ATOM 677 C CA . ALA A 1 91 ? 4.949 -10.289 -6.832 1 98.94 91 ALA A CA 1
ATOM 678 C C . ALA A 1 91 ? 4.734 -11.156 -5.598 1 98.94 91 ALA A C 1
ATOM 680 O O . ALA A 1 91 ? 3.729 -11.859 -5.492 1 98.94 91 ALA A O 1
ATOM 681 N N . VAL A 1 92 ? 5.656 -11.102 -4.652 1 98.88 92 VAL A N 1
ATOM 682 C CA . VAL A 1 92 ? 5.5 -11.734 -3.346 1 98.88 92 VAL A CA 1
ATOM 683 C C . VAL A 1 92 ? 5.375 -10.656 -2.266 1 98.88 92 VAL A C 1
ATOM 685 O O . VAL A 1 92 ? 6.266 -9.82 -2.109 1 98.88 92 VAL A O 1
ATOM 688 N N . VAL A 1 93 ? 4.242 -10.719 -1.551 1 98.81 93 VAL A N 1
ATOM 689 C CA . VAL A 1 93 ? 3.938 -9.703 -0.542 1 98.81 93 VAL A CA 1
ATOM 690 C C . VAL A 1 93 ? 3.672 -10.383 0.802 1 98.81 93 VAL A C 1
ATOM 692 O O . VAL A 1 93 ? 2.938 -11.367 0.872 1 98.81 93 VAL A O 1
ATOM 695 N N . CYS A 1 94 ? 4.355 -9.945 1.854 1 98.62 94 CYS A N 1
ATOM 696 C CA . CYS A 1 94 ? 4.016 -10.32 3.223 1 98.62 94 CYS A CA 1
ATOM 697 C C . CYS A 1 94 ? 3.049 -9.312 3.834 1 98.62 94 CYS A C 1
ATOM 699 O O . CYS A 1 94 ? 3.262 -8.102 3.738 1 98.62 94 CYS A O 1
ATOM 701 N N . TYR A 1 95 ? 1.896 -9.773 4.395 1 97.12 95 TYR A N 1
ATOM 702 C CA . TYR A 1 95 ? 0.915 -8.906 5.031 1 97.12 95 TYR A CA 1
ATOM 703 C C . TYR A 1 95 ? 0.453 -9.492 6.363 1 97.12 95 TYR A C 1
ATOM 705 O O . TYR A 1 95 ? -0.092 -10.594 6.402 1 97.12 95 TYR A O 1
ATOM 713 N N . LYS A 1 96 ? 0.692 -8.812 7.453 1 95.25 96 L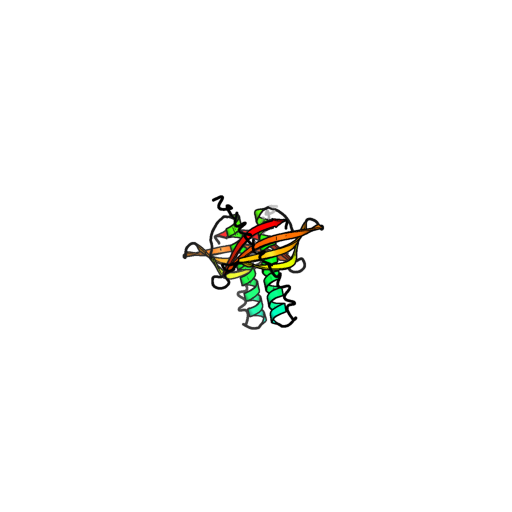YS A N 1
ATOM 714 C CA . LYS A 1 96 ? 0.274 -9.172 8.805 1 95.25 96 LYS A CA 1
ATOM 715 C C . LYS A 1 96 ? -0.688 -8.141 9.375 1 95.25 96 LYS A C 1
ATOM 717 O O . LYS A 1 96 ? -0.265 -7.195 10.047 1 95.25 96 LYS A O 1
ATOM 722 N N . PRO A 1 97 ? -1.99 -8.32 9.156 1 92.62 97 PRO A N 1
ATOM 723 C CA . PRO A 1 97 ? -2.977 -7.293 9.5 1 92.62 97 PRO A CA 1
ATOM 724 C C . PRO A 1 97 ? -3 -6.977 10.992 1 92.62 97 PRO A C 1
ATOM 726 O O . PRO A 1 97 ? -3.264 -5.836 11.383 1 92.62 97 PRO A O 1
ATOM 729 N N . LEU A 1 98 ? -2.637 -7.906 11.844 1 92.56 98 LEU A N 1
ATOM 730 C CA . LEU A 1 98 ? -2.713 -7.711 13.289 1 92.56 98 LEU A CA 1
ATOM 731 C C . LEU A 1 98 ? -1.693 -6.676 13.75 1 92.56 98 LEU A C 1
ATOM 733 O O . LEU A 1 98 ? -1.948 -5.926 14.695 1 92.56 98 LEU A O 1
ATOM 737 N N . ILE A 1 99 ? -0.588 -6.637 13.164 1 92.75 99 ILE A N 1
ATOM 738 C CA . ILE A 1 99 ? 0.431 -5.684 13.594 1 92.75 99 ILE A CA 1
ATOM 739 C C . ILE A 1 99 ? 0.606 -4.605 12.523 1 92.75 99 ILE A C 1
ATOM 741 O O . ILE A 1 99 ? 1.567 -3.834 12.562 1 92.75 99 ILE A O 1
ATOM 745 N N . GLN A 1 100 ? -0.304 -4.512 11.508 1 93.62 100 GLN A N 1
ATOM 746 C CA . GLN A 1 100 ? -0.325 -3.506 10.453 1 93.62 100 GLN A CA 1
ATOM 747 C C . GLN A 1 100 ? 1.014 -3.443 9.727 1 93.62 100 GLN A C 1
ATOM 749 O O . GLN A 1 100 ? 1.572 -2.361 9.531 1 93.62 100 GLN A O 1
ATOM 754 N N . TYR A 1 101 ? 1.466 -4.602 9.398 1 94.81 101 TYR A N 1
ATOM 755 C CA . TYR A 1 101 ? 2.746 -4.758 8.711 1 94.81 101 TYR A CA 1
ATOM 756 C C . TYR A 1 101 ? 2.547 -5.238 7.281 1 94.81 101 TYR A C 1
ATOM 758 O O . TYR A 1 101 ? 1.723 -6.117 7.023 1 94.81 101 TYR A O 1
ATOM 766 N N . LYS A 1 102 ? 3.266 -4.602 6.344 1 97.19 102 LYS A N 1
ATOM 767 C CA . LYS A 1 102 ? 3.295 -4.973 4.934 1 97.19 102 LYS A CA 1
ATOM 768 C C . LYS A 1 102 ? 4.703 -4.84 4.355 1 97.19 102 LYS A C 1
ATOM 770 O O . LYS A 1 102 ? 5.418 -3.887 4.672 1 97.19 102 LYS A O 1
ATOM 775 N N . LYS A 1 103 ? 5.051 -5.812 3.496 1 98.06 103 LYS A N 1
ATOM 776 C CA . LYS A 1 103 ? 6.363 -5.754 2.859 1 98.06 103 LYS A CA 1
ATOM 777 C C . LYS A 1 103 ? 6.336 -6.406 1.481 1 98.06 103 LYS A C 1
ATOM 779 O O . LYS A 1 103 ? 5.844 -7.527 1.328 1 98.06 103 LYS A O 1
ATOM 784 N N . LEU A 1 104 ? 6.766 -5.637 0.491 1 98.75 104 LEU A N 1
ATOM 785 C CA . LEU A 1 104 ? 7.027 -6.234 -0.812 1 98.75 104 LEU A CA 1
ATOM 786 C C . LEU A 1 104 ? 8.359 -6.973 -0.812 1 98.75 104 LEU A C 1
ATOM 788 O O . LEU A 1 104 ? 9.422 -6.355 -0.657 1 98.75 104 LEU A O 1
ATOM 792 N N . ILE A 1 105 ? 8.328 -8.242 -0.998 1 98.25 105 ILE A N 1
ATOM 793 C CA . ILE A 1 105 ? 9.5 -9.102 -0.898 1 98.25 105 ILE A CA 1
ATOM 794 C C . ILE A 1 105 ? 10.172 -9.227 -2.268 1 98.25 105 ILE A C 1
ATOM 796 O O . ILE A 1 105 ? 11.398 -9.172 -2.375 1 98.25 105 ILE A O 1
ATOM 800 N N . SER A 1 106 ? 9.406 -9.461 -3.311 1 98.56 106 SER A N 1
ATOM 801 C CA . SER A 1 106 ? 9.945 -9.555 -4.664 1 98.56 106 SER A CA 1
ATOM 802 C C . SER A 1 106 ? 8.922 -9.102 -5.699 1 98.56 106 SER A C 1
ATOM 804 O O . SER A 1 106 ? 7.719 -9.133 -5.445 1 98.56 106 SER A O 1
ATOM 806 N N . PHE A 1 107 ? 9.43 -8.68 -6.828 1 98.75 107 PHE A N 1
ATOM 807 C CA . PHE A 1 107 ? 8.656 -8.25 -7.984 1 98.75 107 PHE A CA 1
ATOM 808 C C . PHE A 1 107 ? 9.43 -8.484 -9.273 1 98.75 107 PHE A C 1
ATOM 810 O O . PHE A 1 107 ? 10.5 -7.914 -9.469 1 98.75 107 PHE A O 1
ATOM 817 N N . LYS A 1 108 ? 8.859 -9.32 -10.086 1 98.44 108 LYS A N 1
ATOM 818 C CA . LYS A 1 108 ? 9.57 -9.695 -11.305 1 98.44 108 LYS A CA 1
ATOM 819 C C . LYS A 1 108 ? 8.586 -10.008 -12.438 1 98.44 108 LYS A C 1
ATOM 821 O O . LYS A 1 108 ? 7.402 -10.242 -12.188 1 98.44 108 LYS A O 1
ATOM 826 N N . LEU A 1 109 ? 9.086 -9.898 -13.633 1 98.19 109 LEU A N 1
ATOM 827 C CA . LEU A 1 109 ? 8.281 -10.391 -14.75 1 98.19 109 LEU A CA 1
ATOM 828 C C . LEU A 1 109 ? 7.926 -11.859 -14.547 1 98.19 109 LEU A C 1
ATOM 830 O O . LEU A 1 109 ? 8.758 -12.648 -14.094 1 98.19 109 LEU A O 1
ATOM 834 N N . ALA A 1 110 ? 6.633 -12.195 -14.828 1 96.5 110 ALA A N 1
ATOM 835 C CA . ALA A 1 110 ? 6.16 -13.562 -14.617 1 96.5 110 ALA A CA 1
ATOM 836 C C . ALA A 1 110 ? 6.836 -14.523 -15.586 1 96.5 110 ALA A C 1
ATOM 838 O O . ALA A 1 110 ? 7.207 -14.141 -16.703 1 96.5 110 ALA A O 1
ATOM 839 N N . MET B 1 1 ? 9.391 77.188 1.267 1 32.44 1 MET B N 1
ATOM 840 C CA . MET B 1 1 ? 8.102 76.5 1.327 1 32.44 1 MET B CA 1
ATOM 841 C C . MET B 1 1 ? 8.289 75 1.538 1 32.44 1 MET B C 1
ATOM 843 O O . MET B 1 1 ? 8.719 74.312 0.628 1 32.44 1 MET B O 1
ATOM 847 N N . ALA B 1 2 ? 8.781 74.562 2.67 1 43.41 2 ALA B N 1
ATOM 848 C CA . ALA B 1 2 ? 9.336 73.25 3.121 1 43.41 2 ALA B CA 1
ATOM 849 C C . ALA B 1 2 ? 8.273 72.188 3.094 1 43.41 2 ALA B C 1
ATOM 851 O O . ALA B 1 2 ? 7.289 72.25 3.836 1 43.41 2 ALA B O 1
ATOM 852 N N . GLN B 1 3 ? 7.887 71.688 1.854 1 46.25 3 GLN B N 1
ATOM 853 C CA . GLN B 1 3 ? 6.887 70.625 1.761 1 46.25 3 GLN B CA 1
ATOM 854 C C . GLN B 1 3 ? 7.32 69.375 2.547 1 46.25 3 GLN B C 1
ATOM 856 O O . GLN B 1 3 ? 8.438 68.938 2.371 1 46.25 3 GLN B O 1
ATOM 861 N N . PRO B 1 4 ? 6.738 69.188 3.736 1 50.22 4 PRO B N 1
ATOM 862 C CA . PRO B 1 4 ? 7.066 68 4.512 1 50.22 4 PRO B CA 1
ATOM 863 C C . PRO B 1 4 ? 6.848 66.75 3.723 1 50.22 4 PRO B C 1
ATOM 865 O O . PRO B 1 4 ? 5.984 66.688 2.846 1 50.22 4 PRO B O 1
ATOM 868 N N . LEU B 1 5 ? 7.879 66 3.307 1 47.25 5 LEU B N 1
ATOM 869 C CA . LEU B 1 5 ? 7.957 64.625 2.75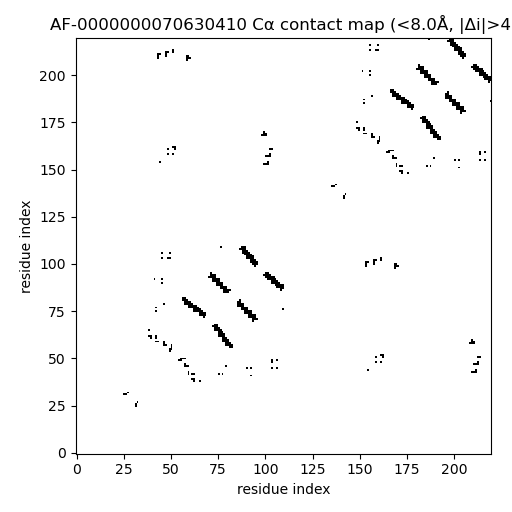 1 47.25 5 LEU B CA 1
ATOM 870 C C . LEU B 1 5 ? 7.199 63.625 3.625 1 47.25 5 LEU B C 1
ATOM 872 O O . LEU B 1 5 ? 7.582 63.406 4.773 1 47.25 5 LEU B O 1
ATOM 876 N N . SER B 1 6 ? 5.828 63.656 3.648 1 43.22 6 SER B N 1
ATOM 877 C CA . SER B 1 6 ? 5.074 62.656 4.379 1 43.22 6 SER B CA 1
ATOM 878 C C . SER B 1 6 ? 5.469 61.219 3.943 1 43.22 6 SER B C 1
ATOM 880 O O . SER B 1 6 ? 5.379 60.906 2.762 1 43.22 6 SER B O 1
ATOM 882 N N . LEU B 1 7 ? 6.469 60.656 4.586 1 43.94 7 LEU B N 1
ATOM 883 C CA . LEU B 1 7 ? 6.859 59.281 4.492 1 43.94 7 LEU B CA 1
ATOM 884 C C . LEU B 1 7 ? 5.668 58.344 4.762 1 43.94 7 LEU B C 1
ATOM 886 O O . LEU B 1 7 ? 5.113 58.344 5.859 1 43.94 7 LEU B O 1
ATOM 890 N N . LEU B 1 8 ? 4.785 58.125 3.762 1 37.69 8 LEU B N 1
ATOM 891 C CA . LEU B 1 8 ? 3.697 57.156 3.785 1 37.69 8 LEU B CA 1
ATOM 892 C C . LEU B 1 8 ? 4.223 55.75 4.086 1 37.69 8 LEU B C 1
ATOM 894 O O . LEU B 1 8 ? 5.016 55.219 3.314 1 37.69 8 LEU B O 1
ATOM 898 N N . VAL B 1 9 ? 4.398 55.469 5.383 1 38.94 9 VAL B N 1
ATOM 899 C CA . VAL B 1 9 ? 4.746 54.156 5.887 1 38.94 9 VAL B CA 1
ATOM 900 C C . VAL B 1 9 ? 3.693 53.125 5.438 1 38.94 9 VAL B C 1
ATOM 902 O O . VAL B 1 9 ? 2.52 53.25 5.797 1 38.94 9 VAL B O 1
ATOM 905 N N . THR B 1 10 ? 3.801 52.562 4.219 1 40.16 10 THR B N 1
ATOM 906 C CA . THR B 1 10 ? 2.926 51.5 3.725 1 40.16 10 THR B CA 1
ATOM 907 C C . THR B 1 10 ? 3.027 50.25 4.602 1 40.16 10 THR B C 1
ATOM 909 O O . THR B 1 10 ? 4.121 49.719 4.816 1 40.16 10 THR B O 1
ATOM 912 N N . ILE B 1 11 ? 2.242 50.125 5.668 1 41.41 11 ILE B N 1
ATOM 913 C CA . ILE B 1 11 ? 2.092 48.938 6.5 1 41.41 11 ILE B CA 1
ATOM 914 C C . ILE B 1 11 ? 1.68 47.75 5.633 1 41.41 11 ILE B C 1
ATOM 916 O O . ILE B 1 11 ? 0.614 47.781 5.012 1 41.41 11 ILE B O 1
ATOM 920 N N . THR B 1 12 ? 2.643 47.062 5.02 1 36.91 12 THR B N 1
ATOM 921 C CA . THR B 1 12 ? 2.375 45.812 4.312 1 36.91 12 THR B CA 1
ATOM 922 C C . THR B 1 12 ? 1.832 44.75 5.266 1 36.91 12 THR B C 1
ATOM 924 O O . THR B 1 12 ? 2.496 44.375 6.238 1 36.91 12 THR B O 1
ATOM 927 N N . PHE B 1 13 ? 0.514 44.719 5.512 1 32.94 13 PHE B N 1
ATOM 928 C CA . PHE B 1 13 ? -0.203 43.688 6.254 1 32.94 13 PHE B CA 1
ATOM 929 C C . PHE B 1 13 ? 0.1 42.312 5.691 1 32.94 13 PHE B C 1
ATOM 931 O O . PHE B 1 13 ? -0.216 42 4.535 1 32.94 13 PHE B O 1
ATOM 938 N N . PHE B 1 14 ? 1.24 41.656 6.137 1 35.06 14 PHE B N 1
ATOM 939 C CA . PHE B 1 14 ? 1.482 40.25 5.848 1 35.06 14 PHE B CA 1
ATOM 940 C C . PHE B 1 14 ? 0.344 39.375 6.375 1 35.06 14 PHE B C 1
ATOM 942 O O . PHE B 1 14 ? 0.032 39.438 7.566 1 35.06 14 PHE B O 1
ATOM 949 N N . GLY B 1 15 ? -0.711 39.125 5.645 1 31.25 15 GLY B N 1
ATOM 950 C CA . GLY B 1 15 ? -1.816 38.219 5.922 1 31.25 15 GLY B CA 1
ATOM 951 C C . GLY B 1 15 ? -1.364 36.844 6.406 1 31.25 15 GLY B C 1
ATOM 952 O O . GLY B 1 15 ? -0.592 36.156 5.73 1 31.25 15 GLY B O 1
ATOM 953 N N . VAL B 1 16 ? -1.253 36.625 7.73 1 31.67 16 VAL B N 1
ATOM 954 C CA . VAL B 1 16 ? -1.085 35.312 8.359 1 31.67 16 VAL B CA 1
ATOM 955 C C . VAL B 1 16 ? -2.195 34.375 7.906 1 31.67 16 VAL B C 1
ATOM 957 O O . VAL B 1 16 ? -3.377 34.719 7.961 1 31.67 16 VAL B O 1
ATOM 960 N N . ILE B 1 17 ? -1.947 33.594 6.863 1 30.52 17 ILE B N 1
ATOM 961 C CA . ILE B 1 17 ? -2.84 32.5 6.496 1 30.52 17 ILE B CA 1
ATOM 962 C C . ILE B 1 17 ? -3.107 31.625 7.719 1 30.52 17 ILE B C 1
ATOM 964 O O . ILE B 1 17 ? -2.18 31.047 8.289 1 30.52 17 ILE B O 1
ATOM 968 N N . LEU B 1 18 ? -4.066 31.969 8.531 1 28.56 18 LEU B N 1
ATOM 969 C CA . LEU B 1 18 ? -4.613 31.031 9.523 1 28.56 18 LEU B CA 1
ATOM 970 C C . LEU B 1 18 ? -5 29.719 8.875 1 28.56 18 LEU B C 1
ATOM 972 O O . LEU B 1 18 ? -5.824 29.688 7.957 1 28.56 18 LEU B O 1
ATOM 976 N N . VAL B 1 19 ? -4.051 28.844 8.672 1 29.08 19 VAL B N 1
ATOM 977 C CA . VAL B 1 19 ? -4.414 27.453 8.383 1 29.08 19 VAL B CA 1
ATOM 978 C C . VAL B 1 19 ? -5.348 26.938 9.469 1 29.08 19 VAL B C 1
ATOM 980 O O . VAL B 1 19 ? -4.98 26.891 10.648 1 29.08 19 VAL B O 1
ATOM 983 N N . SER B 1 20 ? -6.605 27.312 9.383 1 29.83 20 SER B N 1
ATOM 984 C CA . SER B 1 20 ? -7.594 26.641 10.211 1 29.83 20 SER B CA 1
ATOM 985 C C . SER B 1 20 ? -7.441 25.125 10.109 1 29.83 20 SER B C 1
ATOM 987 O O . SER B 1 20 ? -7.434 24.562 9.016 1 29.83 20 SER B O 1
ATOM 989 N N . GLY B 1 21 ? -6.586 24.594 10.898 1 32.34 21 GLY B N 1
ATOM 990 C CA . GLY B 1 21 ? -6.684 23.156 11.109 1 32.34 21 GLY B CA 1
ATOM 991 C C . GLY B 1 21 ? -8.109 22.672 11.312 1 32.34 21 GLY B C 1
ATOM 992 O O . GLY B 1 21 ? -8.812 23.156 12.211 1 32.34 21 GLY B O 1
ATOM 993 N N . VAL B 1 22 ? -8.852 22.578 10.258 1 30.61 22 VAL B N 1
ATOM 994 C CA . VAL B 1 22 ? -10.148 21.922 10.336 1 30.61 22 VAL B CA 1
ATOM 995 C C . VAL B 1 22 ? -10.039 20.672 11.219 1 30.61 22 VAL B C 1
ATOM 997 O O . VAL B 1 22 ? -9.312 19.734 10.898 1 30.61 22 VAL B O 1
ATOM 1000 N N . SER B 1 23 ? -9.852 20.859 12.516 1 32.47 23 SER B N 1
ATOM 1001 C CA . SER B 1 23 ? -10.172 19.719 13.367 1 32.47 23 SER B CA 1
ATOM 1002 C C . SER B 1 23 ? -11.555 19.156 13.047 1 32.47 23 SER B C 1
ATOM 1004 O O . SER B 1 23 ? -12.57 19.766 13.406 1 32.47 23 SER B O 1
ATOM 1006 N N . GLY B 1 24 ? -11.938 19 11.859 1 33.31 24 GLY B N 1
ATOM 1007 C CA . GLY B 1 24 ? -13.25 18.391 11.688 1 33.31 24 GLY B CA 1
ATOM 1008 C C . GLY B 1 24 ? -13.492 17.219 12.625 1 33.31 24 GLY B C 1
ATOM 1009 O O . GLY B 1 24 ? -12.68 16.297 12.695 1 33.31 24 GLY B O 1
ATOM 1010 N N . THR B 1 25 ? -13.984 17.531 13.758 1 33.47 25 THR B N 1
ATOM 1011 C CA . THR B 1 25 ? -14.688 16.469 14.484 1 33.47 25 THR B CA 1
ATOM 1012 C C . THR B 1 25 ? -15.562 15.656 13.539 1 33.47 25 THR B C 1
ATOM 1014 O O . THR B 1 25 ? -16.438 16.203 12.859 1 33.47 25 THR B O 1
ATOM 1017 N N . TYR B 1 26 ? -14.922 14.797 12.727 1 34.44 26 TYR B N 1
ATOM 1018 C CA . TYR B 1 26 ? -15.75 13.891 11.938 1 34.44 26 TYR B CA 1
ATOM 1019 C C . TYR B 1 26 ? -16.906 13.344 12.773 1 34.44 26 TYR B C 1
ATOM 1021 O O . TYR B 1 26 ? -16.688 12.852 13.891 1 34.44 26 TYR B O 1
ATOM 1029 N N . GLY B 1 27 ? -17.922 13.938 13 1 36.84 27 GLY B N 1
ATOM 1030 C CA . GLY B 1 27 ? -19.125 13.219 13.406 1 36.84 27 GLY B CA 1
ATOM 1031 C C . GLY B 1 27 ? -19.156 11.789 12.891 1 36.84 27 GLY B C 1
ATOM 1032 O O . GLY B 1 27 ? -18.766 11.523 11.758 1 36.84 27 GLY B O 1
ATOM 1033 N N . GLY B 1 28 ? -19.094 10.719 13.805 1 43 28 GLY B N 1
ATOM 1034 C CA . GLY B 1 28 ? -18.844 9.289 13.703 1 43 28 GLY B CA 1
ATOM 1035 C C . GLY B 1 28 ? -19.656 8.625 12.609 1 43 28 GLY B C 1
ATOM 1036 O O . GLY B 1 28 ? -19.828 7.402 12.609 1 43 28 GLY B O 1
ATOM 1037 N N . GLY B 1 29 ? -20.375 9.242 11.883 1 44.84 29 GLY B N 1
ATOM 1038 C CA . GLY B 1 29 ? -21.172 8.391 11.008 1 44.84 29 GLY B CA 1
ATOM 1039 C C . GLY B 1 29 ? -20.328 7.57 10.047 1 44.84 29 GLY B C 1
ATOM 1040 O O . GLY B 1 29 ? -19.094 7.547 10.156 1 44.84 29 GLY B O 1
ATOM 1041 N N . ALA B 1 30 ? -21.016 6.746 9.117 1 51.56 30 ALA B N 1
ATOM 1042 C CA . ALA B 1 30 ? -20.484 5.867 8.078 1 51.56 30 ALA B CA 1
ATOM 1043 C C . ALA B 1 30 ? -19.344 6.531 7.312 1 51.56 30 ALA B C 1
ATOM 1045 O O . ALA B 1 30 ? -18.344 5.887 6.996 1 51.56 30 ALA B O 1
ATOM 1046 N N . GLY B 1 31 ? -19.469 7.895 7.102 1 60.78 31 GLY B N 1
ATOM 1047 C CA . GLY B 1 31 ? -18.422 8.656 6.422 1 60.78 31 GLY B CA 1
ATOM 1048 C C . GLY B 1 31 ? -17.125 8.719 7.203 1 60.78 31 GLY B C 1
ATOM 1049 O O . GLY B 1 31 ? -16.047 8.656 6.621 1 60.78 31 GLY B O 1
ATOM 1050 N N . SER B 1 32 ? -17.297 8.695 8.531 1 72.88 32 SER B N 1
ATOM 1051 C CA 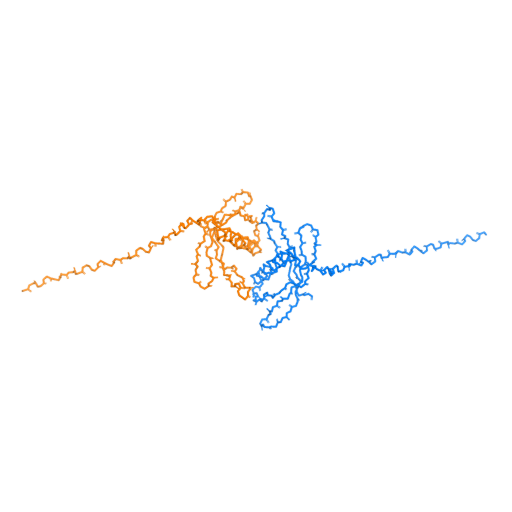. SER B 1 32 ? -16.109 8.797 9.383 1 72.88 32 SER B CA 1
ATOM 1052 C C . SER B 1 32 ? -15.328 7.488 9.406 1 72.88 32 SER B C 1
ATOM 1054 O O . SER B 1 32 ? -14.102 7.5 9.359 1 72.88 32 SER B O 1
ATOM 1056 N N . ILE B 1 33 ? -16.094 6.418 9.344 1 76.94 33 ILE B N 1
ATOM 1057 C CA . ILE B 1 33 ? -15.445 5.109 9.367 1 76.94 33 ILE B CA 1
ATOM 1058 C C . ILE B 1 33 ? -14.711 4.867 8.055 1 76.94 33 ILE B C 1
ATOM 1060 O O . ILE B 1 33 ? -13.57 4.398 8.047 1 76.94 33 ILE B O 1
ATOM 1064 N N . GLU B 1 34 ? -15.383 5.195 6.996 1 82.56 34 GLU B N 1
ATOM 1065 C CA . GLU B 1 34 ? -14.766 5.012 5.688 1 82.56 34 GLU B CA 1
ATOM 1066 C C . GLU B 1 34 ? -13.492 5.836 5.551 1 82.56 34 GLU B C 1
ATOM 1068 O O . GLU B 1 34 ? -12.492 5.363 4.996 1 82.56 34 GLU B O 1
ATOM 1073 N N . LYS B 1 35 ? -13.523 7.055 6.039 1 87.88 35 LYS B N 1
ATOM 1074 C CA . LYS B 1 35 ? -12.344 7.91 5.984 1 87.88 35 LYS B CA 1
ATOM 1075 C C . LYS B 1 35 ? -11.219 7.352 6.844 1 87.88 35 LYS B C 1
ATOM 1077 O O . LYS B 1 35 ? -10.047 7.414 6.465 1 87.88 35 LYS B O 1
ATOM 1082 N N . THR B 1 36 ? -11.648 6.785 7.961 1 90.25 36 THR B N 1
ATOM 1083 C CA . THR B 1 36 ? -10.648 6.207 8.844 1 90.25 36 THR B CA 1
ATOM 1084 C C . THR B 1 36 ? -9.938 5.039 8.172 1 90.25 36 THR B C 1
ATOM 1086 O O . THR B 1 36 ? -8.703 4.941 8.227 1 90.25 36 THR B O 1
ATOM 1089 N N . TYR B 1 37 ? -10.695 4.168 7.531 1 89.25 37 TYR B N 1
ATOM 1090 C CA . TYR B 1 37 ? -10.102 3.033 6.836 1 89.25 37 TYR B CA 1
ATOM 1091 C C . TYR B 1 37 ? -9.219 3.502 5.688 1 89.25 37 TYR B C 1
ATOM 1093 O O . TYR B 1 37 ? -8.133 2.959 5.469 1 89.25 37 TYR B O 1
ATOM 1101 N N . TYR B 1 38 ? -9.695 4.504 4.996 1 93.19 38 TYR B N 1
ATOM 1102 C CA . TYR B 1 38 ? -8.961 5.078 3.877 1 93.19 38 TYR B CA 1
ATOM 1103 C C . TYR B 1 38 ? -7.613 5.625 4.336 1 93.19 38 TYR B C 1
ATOM 1105 O O . TYR B 1 38 ? -6.578 5.328 3.736 1 93.19 38 TYR B O 1
ATOM 1113 N N . LEU B 1 39 ? -7.613 6.379 5.438 1 96.62 39 LEU B N 1
ATOM 1114 C CA . LEU B 1 39 ? -6.391 6.98 5.957 1 96.62 39 LEU B CA 1
ATOM 1115 C C . LEU B 1 39 ? -5.449 5.91 6.5 1 96.62 39 LEU B C 1
ATOM 1117 O O . LEU B 1 39 ? -4.227 6.016 6.348 1 96.62 39 LEU B O 1
ATOM 1121 N N . LYS B 1 40 ? -6.062 4.945 7.129 1 95.88 40 LYS B N 1
ATOM 1122 C CA . LYS B 1 40 ? -5.254 3.83 7.613 1 95.88 40 LYS B CA 1
ATOM 1123 C C . LYS B 1 40 ? -4.508 3.154 6.465 1 95.88 40 LYS B C 1
ATOM 1125 O O . LYS B 1 40 ? -3.309 2.887 6.566 1 95.88 40 LYS B O 1
ATOM 1130 N N . GLU B 1 41 ? -5.227 2.885 5.414 1 95.19 41 GLU B N 1
ATOM 1131 C CA . GLU B 1 41 ? -4.625 2.215 4.266 1 95.19 41 GLU B CA 1
ATOM 1132 C C . GLU B 1 41 ? -3.508 3.057 3.654 1 95.19 41 GLU B C 1
ATOM 1134 O O . GLU B 1 41 ? -2.445 2.533 3.314 1 95.19 41 GLU B O 1
ATOM 1139 N N . LEU B 1 42 ? -3.713 4.336 3.494 1 97.75 42 LEU B N 1
ATOM 1140 C CA . LEU B 1 42 ? -2.697 5.223 2.936 1 97.75 42 LEU B CA 1
ATOM 1141 C C . LEU B 1 42 ? -1.476 5.293 3.846 1 97.75 42 LEU B C 1
ATOM 1143 O O . LEU B 1 42 ? -0.34 5.336 3.367 1 97.75 42 LEU B O 1
ATOM 1147 N N . GLY B 1 43 ? -1.709 5.406 5.152 1 98.62 43 GLY B N 1
ATOM 1148 C CA . GLY B 1 43 ? -0.612 5.43 6.105 1 98.62 43 GLY B CA 1
ATOM 1149 C C . GLY B 1 43 ? 0.219 4.16 6.09 1 98.62 43 GLY B C 1
ATOM 1150 O O . GLY B 1 43 ? 1.45 4.215 6.094 1 98.62 43 GLY B O 1
ATOM 1151 N N . GLU B 1 44 ? -0.467 2.973 6.109 1 98.12 44 GLU B N 1
ATOM 1152 C CA . GLU B 1 44 ? 0.231 1.693 6.02 1 98.12 44 GLU B CA 1
ATOM 1153 C C . GLU B 1 44 ? 1.089 1.618 4.758 1 98.12 44 GLU B C 1
ATOM 1155 O O . GLU B 1 44 ? 2.236 1.173 4.809 1 98.12 44 GLU B O 1
ATOM 1160 N N . TYR B 1 45 ? 0.493 2.031 3.682 1 98.44 45 TYR B N 1
ATOM 1161 C CA . TYR B 1 45 ? 1.212 2.074 2.414 1 98.44 45 TYR B CA 1
ATOM 1162 C C . TYR B 1 45 ? 2.457 2.947 2.521 1 98.44 45 TYR B C 1
ATOM 1164 O O . TYR B 1 45 ? 3.543 2.545 2.098 1 98.44 45 TYR B O 1
ATOM 1172 N N . ALA B 1 46 ? 2.385 4.141 3.008 1 98.88 46 ALA B N 1
ATOM 1173 C CA . ALA B 1 46 ? 3.496 5.086 3.09 1 98.88 46 ALA B CA 1
ATOM 1174 C C . ALA B 1 46 ? 4.645 4.516 3.918 1 98.88 46 ALA B C 1
ATOM 1176 O O . ALA B 1 46 ? 5.805 4.582 3.51 1 98.88 46 ALA B O 1
ATOM 1177 N N . VAL B 1 47 ? 4.332 3.965 5.055 1 98.88 47 VAL B N 1
ATOM 1178 C CA . VAL B 1 47 ? 5.352 3.43 5.949 1 98.88 47 VAL B CA 1
ATOM 1179 C C . VAL B 1 47 ? 6.031 2.227 5.301 1 98.88 47 VAL B C 1
ATOM 1181 O O . VAL B 1 47 ? 7.258 2.109 5.328 1 98.88 47 VAL B O 1
ATOM 1184 N N . ALA B 1 48 ? 5.211 1.353 4.699 1 98.62 48 ALA B N 1
ATOM 1185 C CA . ALA B 1 48 ? 5.754 0.143 4.086 1 98.62 48 ALA B CA 1
ATOM 1186 C C . ALA B 1 48 ? 6.668 0.486 2.914 1 98.62 48 ALA B C 1
ATOM 1188 O O . ALA B 1 48 ? 7.734 -0.111 2.758 1 98.62 48 ALA B O 1
ATOM 1189 N N . CYS B 1 49 ? 6.32 1.457 2.066 1 98.5 49 CYS B N 1
ATOM 1190 C CA . CYS B 1 49 ? 7.152 1.894 0.953 1 98.5 49 CYS B CA 1
ATOM 1191 C C . CYS B 1 49 ? 8.438 2.553 1.454 1 98.5 49 CYS B C 1
ATOM 1193 O O . CYS B 1 49 ? 9.516 2.291 0.93 1 98.5 49 CYS B O 1
ATOM 1195 N N . HIS B 1 50 ? 8.305 3.402 2.441 1 98.62 50 HIS B N 1
ATOM 1196 C CA . HIS B 1 50 ? 9.484 4.023 3.041 1 98.62 50 HIS B CA 1
ATOM 1197 C C . HIS B 1 50 ? 10.469 2.973 3.545 1 98.62 50 HIS B C 1
ATOM 1199 O O . HIS B 1 50 ? 11.672 3.096 3.336 1 98.62 50 HIS B O 1
ATOM 1205 N N . ASN B 1 51 ? 9.898 1.973 4.281 1 98.19 51 ASN B N 1
ATOM 1206 C CA . ASN B 1 51 ? 10.742 0.907 4.805 1 98.19 51 ASN B CA 1
ATOM 1207 C C . ASN B 1 51 ? 11.5 0.194 3.688 1 98.19 51 ASN B C 1
ATOM 1209 O O . ASN B 1 51 ? 12.672 -0.143 3.846 1 98.19 51 ASN B O 1
ATOM 1213 N N . LEU B 1 52 ? 10.773 -0.042 2.635 1 97.62 52 LEU B N 1
ATOM 1214 C CA . LEU B 1 52 ? 11.375 -0.753 1.512 1 97.62 52 LEU B CA 1
ATOM 1215 C C . LEU B 1 52 ? 12.516 0.061 0.897 1 97.62 52 LEU B C 1
ATOM 1217 O O . LEU B 1 52 ? 13.586 -0.476 0.616 1 97.62 52 LEU B O 1
ATOM 1221 N N . VAL B 1 53 ? 12.32 1.343 0.715 1 96.75 53 VAL B N 1
ATOM 1222 C CA . VAL B 1 53 ? 13.281 2.225 0.061 1 96.75 53 VAL B CA 1
ATOM 1223 C C . VAL B 1 53 ? 14.469 2.471 0.985 1 96.75 53 VAL B C 1
ATOM 1225 O O . VAL B 1 53 ? 15.617 2.445 0.544 1 96.75 53 VAL B O 1
ATOM 1228 N N . SER B 1 54 ? 14.211 2.691 2.211 1 96.62 54 SER B N 1
ATOM 1229 C CA . SER B 1 54 ? 15.242 3.152 3.137 1 96.62 54 SER B CA 1
ATOM 1230 C C . SER B 1 54 ? 15.805 1.994 3.951 1 96.62 54 SER B C 1
ATOM 1232 O O . SER B 1 54 ? 16.734 2.18 4.738 1 96.62 54 SER B O 1
ATOM 1234 N N . LYS B 1 55 ? 15.25 0.805 3.775 1 95.19 55 LYS B N 1
ATOM 1235 C CA . LYS B 1 55 ? 15.648 -0.38 4.531 1 95.19 55 LYS B CA 1
ATOM 1236 C C . LYS B 1 55 ? 15.484 -0.153 6.031 1 95.19 55 LYS B C 1
ATOM 1238 O O . LYS B 1 55 ? 16.359 -0.519 6.816 1 95.19 55 LYS B O 1
ATOM 1243 N N . HIS B 1 56 ? 14.461 0.559 6.348 1 95.62 56 HIS B N 1
ATOM 1244 C CA . HIS B 1 56 ? 14.055 0.709 7.742 1 95.62 56 HIS B CA 1
ATOM 1245 C C . HIS B 1 56 ? 12.984 -0.306 8.117 1 95.62 56 HIS B C 1
ATOM 1247 O O . HIS B 1 56 ? 12.57 -1.112 7.277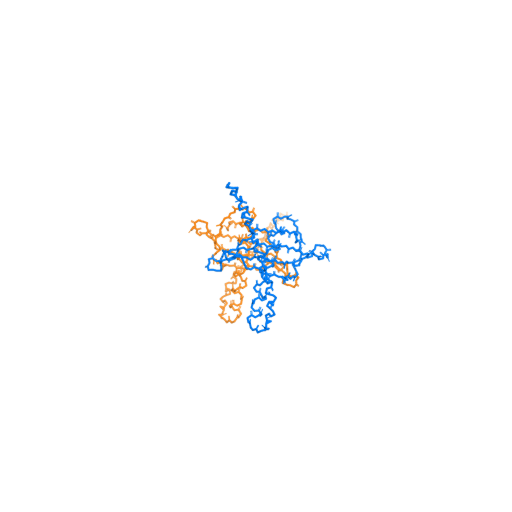 1 95.62 56 HIS B O 1
ATOM 1253 N N . GLN B 1 57 ? 12.648 -0.396 9.359 1 96.38 57 GLN B N 1
ATOM 1254 C CA . GLN B 1 57 ? 11.617 -1.322 9.812 1 96.38 57 GLN B CA 1
ATOM 1255 C C . GLN B 1 57 ? 10.633 -0.636 10.758 1 96.38 57 GLN B C 1
ATOM 1257 O O . GLN B 1 57 ? 10.375 -1.134 11.859 1 96.38 57 GLN B O 1
ATOM 1262 N N . LEU B 1 58 ? 10.109 0.466 10.289 1 98.25 58 LEU B N 1
ATOM 1263 C CA . LEU B 1 58 ? 9.094 1.159 11.078 1 98.25 58 LEU B CA 1
ATOM 1264 C C . LEU B 1 58 ? 7.801 0.348 11.133 1 98.25 58 LEU B C 1
ATOM 1266 O O . LEU B 1 58 ? 7.465 -0.361 10.18 1 98.25 58 LEU B O 1
ATOM 1270 N N . THR B 1 59 ? 7.113 0.448 12.273 1 97.56 59 THR B N 1
ATOM 1271 C CA . THR B 1 59 ? 5.789 -0.144 12.43 1 97.56 59 THR B CA 1
ATOM 1272 C C . THR B 1 59 ? 4.711 0.936 12.43 1 97.56 59 THR B C 1
ATOM 1274 O O . THR B 1 59 ? 4.727 1.835 13.273 1 97.56 59 THR B O 1
ATOM 1277 N N . PHE B 1 60 ? 3.781 0.888 11.461 1 98.56 60 PHE B N 1
ATOM 1278 C CA . PHE B 1 60 ? 2.678 1.837 11.383 1 98.56 60 PHE B CA 1
ATOM 1279 C C . PHE B 1 60 ? 1.78 1.723 12.609 1 98.56 60 PHE B C 1
ATOM 1281 O O . PHE B 1 60 ? 1.498 0.618 13.078 1 98.56 60 PHE B O 1
ATOM 1288 N N . GLN B 1 61 ? 1.377 2.861 13.062 1 98.25 61 GLN B N 1
ATOM 1289 C CA . GLN B 1 61 ? 0.443 2.859 14.188 1 98.25 61 GLN B CA 1
ATOM 1290 C C . GLN B 1 61 ? -0.876 3.525 13.805 1 98.25 61 GLN B C 1
ATOM 1292 O O . GLN B 1 61 ? -1.93 2.887 13.828 1 98.25 61 GLN B O 1
ATOM 1297 N N . LYS B 1 62 ? -0.791 4.805 13.422 1 97.56 62 LYS B N 1
ATOM 1298 C CA . LYS B 1 62 ? -2.01 5.52 13.062 1 97.56 62 LYS B CA 1
ATOM 1299 C C . LYS B 1 62 ? -1.689 6.801 12.297 1 97.56 62 LYS B C 1
ATOM 1301 O O . LYS B 1 62 ? -0.566 7.305 12.367 1 97.56 62 LYS B O 1
ATOM 1306 N N . VAL B 1 63 ? -2.668 7.234 11.555 1 98.5 63 VAL B N 1
ATOM 1307 C CA . VAL B 1 63 ? -2.643 8.586 10.992 1 98.5 63 VAL B CA 1
ATOM 1308 C C . VAL B 1 63 ? -3.342 9.555 11.945 1 98.5 63 VAL B C 1
ATOM 1310 O O . VAL B 1 63 ? -4.492 9.336 12.328 1 98.5 63 VAL B O 1
ATOM 1313 N N . ILE B 1 64 ? -2.611 10.594 12.258 1 97.88 64 ILE B N 1
ATOM 1314 C CA . ILE B 1 64 ? -3.215 11.469 13.25 1 97.88 64 ILE B CA 1
ATOM 1315 C C . ILE B 1 64 ? -3.691 12.758 12.578 1 97.88 64 ILE B C 1
ATOM 1317 O O . ILE B 1 64 ? -4.484 13.508 13.156 1 97.88 64 ILE B O 1
ATOM 1321 N N . GLN B 1 65 ? -3.24 13.047 11.484 1 97.94 65 GLN B N 1
ATOM 1322 C CA . GLN B 1 65 ? -3.672 14.219 10.734 1 97.94 65 GLN B CA 1
ATOM 1323 C C . GLN B 1 65 ? -3.516 14.008 9.234 1 97.94 65 GLN B C 1
ATOM 1325 O O . GLN B 1 65 ? -2.596 13.312 8.789 1 97.94 65 GLN B O 1
ATOM 1330 N N . CYS B 1 66 ? -4.445 14.594 8.469 1 98 66 CYS B N 1
ATOM 1331 C CA . CYS B 1 66 ? -4.379 14.57 7.016 1 98 66 CYS B CA 1
ATOM 1332 C C . CYS B 1 66 ? -4.758 15.922 6.426 1 98 66 CYS B C 1
ATOM 1334 O O . CYS B 1 66 ? -5.832 16.453 6.723 1 98 66 CYS B O 1
ATOM 1336 N N . ASP B 1 67 ? -3.846 16.453 5.625 1 97.81 67 ASP B N 1
ATOM 1337 C CA . ASP B 1 67 ? -4.102 17.656 4.832 1 97.81 67 ASP B CA 1
ATOM 1338 C C . ASP B 1 67 ? -4.16 17.328 3.342 1 97.81 67 ASP B C 1
ATOM 1340 O O . ASP B 1 67 ? -3.217 16.766 2.787 1 97.81 67 ASP B O 1
ATOM 1344 N N . ASP B 1 68 ? -5.289 17.703 2.746 1 96.69 68 ASP B N 1
ATOM 1345 C CA . ASP B 1 68 ? -5.422 17.5 1.308 1 96.69 68 ASP B CA 1
ATOM 1346 C C . ASP B 1 68 ? -4.684 18.578 0.527 1 96.69 68 ASP B C 1
ATOM 1348 O O . ASP B 1 68 ? -4.863 19.766 0.791 1 96.69 68 ASP B O 1
ATOM 1352 N N . LEU B 1 69 ? -3.838 18.109 -0.375 1 97.5 69 LEU B N 1
ATOM 1353 C CA . LEU B 1 69 ? -3.094 19.016 -1.25 1 97.5 69 LEU B CA 1
ATOM 1354 C C . LEU B 1 69 ? -3.619 18.938 -2.68 1 97.5 69 LEU B C 1
ATOM 1356 O O . LEU B 1 69 ? -4.398 18.047 -3.014 1 97.5 69 LEU B O 1
ATOM 1360 N N . PRO B 1 70 ? -3.355 20 -3.432 1 95.12 70 PRO B N 1
ATOM 1361 C CA . PRO B 1 70 ? -3.742 19.922 -4.844 1 95.12 70 PRO B CA 1
ATOM 1362 C C . PRO B 1 70 ? -3.186 18.672 -5.535 1 95.12 70 PRO B C 1
ATOM 1364 O O . PRO B 1 70 ? -2.148 18.156 -5.129 1 95.12 70 PRO B O 1
ATOM 1367 N N . GLY B 1 71 ? -3.871 18.234 -6.621 1 93.12 71 GLY B N 1
ATOM 1368 C CA . GLY B 1 71 ? -3.359 17.172 -7.465 1 93.12 71 GLY B CA 1
ATOM 1369 C C . GLY B 1 71 ? -3.555 15.789 -6.863 1 93.12 71 GLY B C 1
ATOM 1370 O O . GLY B 1 71 ? -2.678 14.93 -6.973 1 93.12 71 GLY B O 1
ATOM 1371 N N . LEU B 1 72 ? -4.652 15.586 -6.094 1 95.62 72 LEU B N 1
ATOM 1372 C CA . LEU B 1 72 ? -5.012 14.305 -5.5 1 95.62 72 LEU B CA 1
ATOM 1373 C C . LEU B 1 72 ? -3.893 13.789 -4.605 1 95.62 72 LEU B C 1
ATOM 1375 O O . LEU B 1 72 ? -3.539 12.609 -4.664 1 95.62 72 LEU B O 1
ATOM 1379 N N . THR B 1 73 ? -3.281 14.688 -3.859 1 98 73 THR B N 1
ATOM 1380 C CA . THR B 1 73 ? -2.186 14.43 -2.93 1 98 73 THR B CA 1
ATOM 1381 C C . THR B 1 73 ? -2.621 14.703 -1.494 1 98 73 THR B C 1
ATOM 1383 O O . THR B 1 73 ? -3.43 15.602 -1.244 1 98 73 THR B O 1
ATOM 1386 N N . HIS B 1 74 ? -2.07 13.844 -0.581 1 98.5 74 HIS B N 1
ATOM 1387 C CA . HIS B 1 74 ? -2.316 13.992 0.85 1 98.5 74 HIS B CA 1
ATOM 1388 C C . HIS B 1 74 ? -1.011 14.156 1.618 1 98.5 74 HIS B C 1
ATOM 1390 O O . HIS B 1 74 ? -0.036 13.445 1.36 1 98.5 74 HIS B O 1
ATOM 1396 N N . LYS B 1 75 ? -1.004 15.125 2.455 1 98.88 75 LYS B N 1
ATOM 1397 C CA . LYS B 1 75 ? 0.013 15.172 3.502 1 98.88 75 LYS B CA 1
ATOM 1398 C C . LYS B 1 75 ? -0.49 14.523 4.789 1 98.88 75 LYS B C 1
ATOM 1400 O O . LYS B 1 75 ? -1.437 15.016 5.406 1 98.88 75 LYS B O 1
ATOM 1405 N N . LEU B 1 76 ? 0.115 13.469 5.152 1 98.81 76 LEU B N 1
ATOM 1406 C CA . LEU B 1 76 ? -0.271 12.711 6.336 1 98.81 76 LEU B CA 1
ATOM 1407 C C . LEU B 1 76 ? 0.704 12.961 7.484 1 98.81 76 LEU B C 1
ATOM 1409 O O . LEU B 1 76 ? 1.915 13.039 7.266 1 98.81 76 LEU B O 1
ATOM 1413 N N . THR B 1 77 ? 0.222 13.148 8.633 1 98.94 77 THR B N 1
ATOM 1414 C CA . THR B 1 77 ? 1.002 12.992 9.859 1 98.94 77 THR B CA 1
ATOM 1415 C C . THR B 1 77 ? 0.78 11.617 10.469 1 98.94 77 THR B C 1
ATOM 1417 O O . THR B 1 77 ? -0.342 11.273 10.852 1 98.94 77 THR B O 1
ATOM 1420 N N . ILE B 1 78 ? 1.856 10.898 10.633 1 98.88 78 ILE B N 1
ATOM 1421 C CA . ILE B 1 78 ? 1.775 9.484 10.953 1 98.88 78 ILE B CA 1
ATOM 1422 C C . ILE B 1 78 ? 2.559 9.195 12.234 1 98.88 78 ILE B C 1
ATOM 1424 O O . ILE B 1 78 ? 3.678 9.688 12.406 1 98.88 78 ILE B O 1
ATOM 1428 N N . GLN B 1 79 ? 1.938 8.469 13.07 1 98.81 79 GLN B N 1
ATOM 1429 C CA . GLN B 1 79 ? 2.67 7.855 14.172 1 98.81 79 GLN B CA 1
ATOM 1430 C C . GLN B 1 79 ? 3.166 6.461 13.797 1 98.81 79 GLN B C 1
ATOM 1432 O O . GLN B 1 79 ? 2.387 5.625 13.336 1 98.81 79 GLN B O 1
ATOM 1437 N N . ALA B 1 80 ? 4.438 6.277 13.977 1 98.62 80 ALA B N 1
ATOM 1438 C CA . ALA B 1 80 ? 5.066 4.988 13.711 1 98.62 80 ALA B CA 1
ATOM 1439 C C . ALA B 1 80 ? 6.176 4.703 14.719 1 98.62 80 ALA B C 1
ATOM 1441 O O . ALA B 1 80 ? 6.82 5.625 15.219 1 98.62 80 ALA B O 1
ATOM 1442 N N . ALA B 1 81 ? 6.348 3.441 14.93 1 98 81 ALA B N 1
ATOM 1443 C CA . ALA B 1 81 ? 7.332 3.045 15.938 1 98 81 ALA B CA 1
ATOM 1444 C C . ALA B 1 81 ? 8.625 2.572 15.281 1 98 81 ALA B C 1
ATOM 1446 O O . ALA B 1 81 ? 8.594 1.861 14.273 1 98 81 ALA B O 1
ATOM 1447 N N . ASP B 1 82 ? 9.68 2.955 15.812 1 95.88 82 ASP B N 1
ATOM 1448 C CA . ASP B 1 82 ? 11.023 2.449 15.531 1 95.88 82 ASP B CA 1
ATOM 1449 C C . ASP B 1 82 ? 11.555 1.632 16.703 1 95.88 82 ASP B C 1
ATOM 1451 O O . ASP B 1 82 ? 12.016 2.195 17.703 1 95.88 82 ASP B O 1
ATOM 1455 N N . GLY B 1 83 ? 11.625 0.348 16.516 1 91 83 GLY B N 1
ATOM 1456 C CA . GLY B 1 83 ? 12.078 -0.483 17.625 1 91 83 GLY B CA 1
ATOM 1457 C C . GLY B 1 83 ? 11.273 -0.285 18.891 1 91 83 GLY B C 1
ATOM 1458 O O . GLY B 1 83 ? 11.836 -0.271 19.984 1 91 83 GLY B O 1
ATOM 1459 N N . GLY B 1 84 ? 10.055 0.021 18.828 1 90.75 84 GLY B N 1
ATOM 1460 C CA . GLY B 1 84 ? 9.219 0.14 20.016 1 90.75 84 GLY B CA 1
ATOM 1461 C C . GLY B 1 84 ? 8.961 1.578 20.422 1 90.75 84 GLY B C 1
ATOM 1462 O O . GLY B 1 84 ? 8.125 1.844 21.281 1 90.75 84 GLY B O 1
ATOM 1463 N N . VAL B 1 85 ? 9.836 2.443 19.922 1 96.38 85 VAL B N 1
ATOM 1464 C CA . VAL B 1 85 ? 9.648 3.85 20.25 1 96.38 85 VAL B CA 1
ATOM 1465 C C . VAL B 1 85 ? 8.836 4.539 19.156 1 96.38 85 VAL B C 1
ATOM 1467 O O . VAL B 1 85 ? 9.188 4.461 17.969 1 96.38 85 VAL B O 1
ATOM 1470 N N . SER B 1 86 ? 7.801 5.254 19.594 1 97.94 86 SER B N 1
ATOM 1471 C CA . SER B 1 86 ? 6.906 5.914 18.656 1 97.94 86 SER B CA 1
ATOM 1472 C C . SER B 1 86 ? 7.41 7.309 18.297 1 97.94 86 SER B C 1
ATOM 1474 O O . SER B 1 86 ? 7.812 8.07 19.172 1 97.94 86 SER B O 1
ATOM 1476 N N . HIS B 1 87 ? 7.473 7.598 17 1 98.44 87 HIS B N 1
ATOM 1477 C CA . HIS B 1 87 ? 7.77 8.922 16.469 1 98.44 87 HIS B CA 1
ATOM 1478 C C . HIS B 1 87 ? 6.688 9.383 15.5 1 98.44 87 HIS B C 1
ATOM 1480 O O . HIS B 1 87 ? 5.887 8.57 15.023 1 98.44 87 HIS B O 1
ATOM 1486 N N . THR B 1 88 ? 6.637 10.719 15.336 1 98.75 88 THR B N 1
ATOM 1487 C CA . THR B 1 88 ? 5.711 11.305 14.367 1 98.75 88 THR B CA 1
ATOM 1488 C C . THR B 1 88 ? 6.426 11.633 13.062 1 98.75 88 THR B C 1
ATOM 1490 O O . THR B 1 88 ? 7.488 12.258 13.07 1 98.75 88 THR B O 1
ATOM 1493 N N . TYR B 1 89 ? 5.902 11.195 12.031 1 98.81 89 TYR B N 1
ATOM 1494 C CA . TYR B 1 89 ? 6.453 11.398 10.695 1 98.81 89 TYR B CA 1
ATOM 1495 C C . TYR B 1 89 ? 5.457 12.133 9.797 1 98.81 89 TYR B C 1
ATOM 1497 O O . TYR B 1 89 ? 4.254 12.117 10.055 1 98.81 89 TYR B O 1
ATOM 1505 N N . GLU B 1 90 ? 5.988 12.812 8.844 1 98.94 90 GLU B N 1
ATOM 1506 C CA . GLU B 1 90 ? 5.199 13.398 7.766 1 98.94 90 GLU B CA 1
ATOM 1507 C C . GLU B 1 90 ? 5.422 12.656 6.449 1 98.94 90 GLU B C 1
ATOM 1509 O O . GLU B 1 90 ? 6.562 12.422 6.047 1 98.94 90 GLU B O 1
ATOM 1514 N N . ALA B 1 91 ? 4.348 12.297 5.859 1 98.94 91 ALA B N 1
ATOM 1515 C CA . ALA B 1 91 ? 4.41 11.656 4.547 1 98.94 91 ALA B CA 1
ATOM 1516 C C . ALA B 1 91 ? 3.52 12.383 3.541 1 98.94 91 ALA B C 1
ATOM 1518 O O . ALA B 1 91 ? 2.41 12.805 3.875 1 98.94 91 ALA B O 1
ATOM 1519 N N . VAL B 1 92 ? 3.988 12.508 2.309 1 98.88 92 VAL B N 1
ATOM 1520 C CA . VAL B 1 92 ? 3.182 13.008 1.201 1 98.88 92 VAL B CA 1
ATOM 1521 C C . VAL B 1 92 ? 2.918 11.883 0.204 1 98.88 92 VAL B C 1
ATOM 1523 O O . VAL B 1 92 ? 3.854 11.289 -0.329 1 98.88 92 VAL B O 1
ATOM 1526 N N . VAL B 1 93 ? 1.612 11.617 -0.005 1 98.81 93 VAL B N 1
ATOM 1527 C CA . VAL B 1 93 ? 1.199 10.516 -0.865 1 98.81 93 VAL B CA 1
ATOM 1528 C C . VAL B 1 93 ? 0.27 11.031 -1.96 1 98.81 93 VAL B C 1
ATOM 1530 O O . VAL B 1 93 ? -0.654 11.805 -1.687 1 98.81 93 VAL B O 1
ATOM 1533 N N . CYS B 1 94 ? 0.576 10.734 -3.223 1 98.62 94 CYS B N 1
ATOM 1534 C CA . CYS B 1 94 ? -0.354 10.93 -4.328 1 98.62 94 CYS B CA 1
ATOM 1535 C C . CYS B 1 94 ? -1.196 9.688 -4.562 1 98.62 94 CYS B C 1
ATOM 1537 O O . CYS B 1 94 ? -0.666 8.57 -4.625 1 98.62 94 CYS B O 1
ATOM 1539 N N . TYR B 1 95 ? -2.547 9.797 -4.598 1 97.19 95 TYR B N 1
ATOM 1540 C CA . TYR B 1 95 ? -3.447 8.68 -4.852 1 97.19 95 TYR B CA 1
ATOM 1541 C C . TYR B 1 95 ? -4.523 9.062 -5.859 1 97.19 95 TYR B C 1
ATOM 1543 O O . TYR B 1 95 ? -5.305 9.984 -5.625 1 97.19 95 TYR B O 1
ATOM 1551 N N . LYS B 1 96 ? -4.57 8.422 -7.008 1 95.25 96 LYS B N 1
ATOM 1552 C CA . LYS B 1 96 ? -5.559 8.594 -8.07 1 95.25 96 LYS B CA 1
ATOM 1553 C C . LYS B 1 96 ? -6.379 7.324 -8.273 1 95.25 96 LYS B C 1
ATOM 1555 O O . LYS B 1 96 ? -6.027 6.48 -9.102 1 95.25 96 LYS B O 1
ATOM 1560 N N . PRO B 1 97 ? -7.488 7.184 -7.555 1 92.62 97 PRO B N 1
ATOM 1561 C CA . PRO B 1 97 ? -8.242 5.926 -7.543 1 92.62 97 PRO B CA 1
ATOM 1562 C C . PRO B 1 97 ? -8.766 5.539 -8.922 1 92.62 97 PRO B C 1
ATOM 1564 O O . PRO B 1 97 ? -8.875 4.352 -9.234 1 92.62 97 PRO B O 1
ATOM 1567 N N . LEU B 1 98 ? -9 6.504 -9.789 1 92.44 98 LEU B N 1
ATOM 1568 C CA . LEU B 1 98 ? -9.586 6.223 -11.102 1 92.44 98 LEU B CA 1
ATOM 1569 C C . LEU B 1 98 ? -8.602 5.449 -11.969 1 92.44 98 LEU B C 1
ATOM 1571 O O . LEU B 1 98 ? -9.016 4.609 -12.773 1 92.44 98 LEU B O 1
ATOM 1575 N N . ILE B 1 99 ? -7.391 5.715 -11.875 1 92.69 99 ILE B N 1
ATOM 1576 C CA . ILE B 1 99 ? -6.414 5.023 -12.711 1 92.69 99 ILE B CA 1
ATOM 1577 C C . ILE B 1 99 ? -5.574 4.078 -11.852 1 92.69 99 ILE B C 1
ATOM 1579 O O . ILE B 1 99 ? -4.547 3.568 -12.305 1 92.69 99 ILE B O 1
ATOM 1583 N N . GLN B 1 100 ? -5.973 3.812 -10.57 1 93.56 100 GLN B N 1
ATOM 1584 C CA . GLN B 1 100 ? -5.332 2.887 -9.641 1 93.56 100 GLN B CA 1
ATOM 1585 C C . GLN B 1 100 ? -3.844 3.199 -9.492 1 93.56 100 GLN B C 1
ATOM 1587 O O . GLN B 1 100 ? -3.006 2.301 -9.586 1 93.56 100 GLN B O 1
ATOM 1592 N N . TYR B 1 101 ? -3.598 4.449 -9.297 1 94.81 101 TYR B N 1
ATOM 1593 C CA . TYR B 1 101 ? -2.234 4.953 -9.164 1 94.81 101 TYR B CA 1
ATOM 1594 C C . TYR B 1 101 ? -1.972 5.438 -7.742 1 94.81 101 TYR B C 1
ATOM 1596 O O . TYR B 1 101 ? -2.82 6.102 -7.141 1 94.81 101 TYR B O 1
ATOM 1604 N N . LYS B 1 102 ? -0.82 5.031 -7.195 1 97.19 102 LYS B N 1
ATOM 1605 C CA . LYS B 1 102 ? -0.337 5.473 -5.887 1 97.19 102 LYS B CA 1
ATOM 1606 C C . LYS B 1 102 ? 1.168 5.723 -5.914 1 97.19 102 LYS B C 1
ATOM 1608 O O . LYS B 1 102 ? 1.918 4.965 -6.531 1 97.19 102 LYS B O 1
ATOM 1613 N N . LYS B 1 103 ? 1.581 6.812 -5.211 1 98.12 103 LYS B N 1
ATOM 1614 C CA . LYS B 1 103 ? 3.008 7.113 -5.141 1 98.12 103 LYS B CA 1
ATOM 1615 C C . LYS B 1 103 ? 3.359 7.809 -3.828 1 98.12 103 LYS B C 1
ATOM 1617 O O . LYS B 1 103 ? 2.701 8.781 -3.438 1 98.12 103 LYS B O 1
ATOM 1622 N N . LEU B 1 104 ? 4.316 7.227 -3.127 1 98.75 104 LEU B N 1
ATOM 1623 C CA . LEU B 1 104 ? 4.91 7.938 -2 1 98.75 104 LEU B CA 1
ATOM 1624 C C . LEU B 1 104 ? 5.91 8.984 -2.484 1 98.75 104 LEU B C 1
ATOM 1626 O O . LEU B 1 104 ? 6.941 8.641 -3.066 1 98.75 104 LEU B O 1
ATOM 1630 N N . ILE B 1 105 ? 5.637 10.219 -2.238 1 98.25 105 ILE B N 1
ATOM 1631 C CA . ILE B 1 105 ? 6.426 11.336 -2.746 1 98.25 105 ILE B CA 1
ATOM 1632 C C . ILE B 1 105 ? 7.52 11.688 -1.742 1 98.25 105 ILE B C 1
ATOM 1634 O O . ILE B 1 105 ? 8.664 11.945 -2.125 1 98.25 105 ILE B O 1
ATOM 1638 N N . SER B 1 106 ? 7.195 11.781 -0.478 1 98.56 106 SER B N 1
ATOM 1639 C CA . SER B 1 106 ? 8.172 12.086 0.56 1 98.56 106 SER B CA 1
ATOM 1640 C C . SER B 1 106 ? 7.785 11.445 1.89 1 98.56 106 SER B C 1
ATOM 1642 O O . SER B 1 106 ? 6.609 11.164 2.127 1 98.56 106 SER B O 1
ATOM 1644 N N . PHE B 1 107 ? 8.789 11.227 2.715 1 98.75 107 PHE B N 1
ATOM 1645 C CA . PHE B 1 107 ? 8.656 10.672 4.059 1 98.75 107 PHE B CA 1
ATOM 1646 C C . PHE B 1 107 ? 9.781 11.164 4.957 1 98.75 107 PHE B C 1
ATOM 1648 O O . PHE B 1 107 ? 10.953 10.891 4.695 1 98.75 107 PHE B O 1
ATOM 1655 N N . LYS B 1 108 ? 9.391 11.883 5.957 1 98.38 108 LYS B N 1
ATOM 1656 C CA . LYS B 1 108 ? 10.398 12.484 6.828 1 98.38 108 LYS B CA 1
ATOM 1657 C C . LYS B 1 108 ? 9.891 12.602 8.258 1 98.38 108 LYS B C 1
ATOM 1659 O O . LYS B 1 108 ? 8.688 12.508 8.508 1 98.38 108 LYS B O 1
ATOM 1664 N N . LEU B 1 109 ? 10.82 12.688 9.164 1 98.12 109 LEU B N 1
ATOM 1665 C CA . LEU B 1 109 ? 10.422 13.023 10.523 1 98.12 109 LEU B CA 1
ATOM 1666 C C . LEU B 1 109 ? 9.648 14.344 10.555 1 98.12 109 LEU B C 1
ATOM 1668 O O . LEU B 1 109 ? 10.008 15.289 9.859 1 98.12 109 LEU B O 1
ATOM 1672 N N . ALA B 1 110 ? 8.531 14.359 11.336 1 96.44 110 ALA B N 1
ATOM 1673 C CA . ALA B 1 110 ? 7.684 15.555 11.398 1 96.44 110 ALA B CA 1
ATOM 1674 C C . ALA B 1 110 ? 8.422 16.719 12.062 1 96.44 110 ALA B C 1
ATOM 1676 O O . ALA B 1 110 ? 9.289 16.5 12.914 1 96.44 110 ALA B O 1
#

pLDDT: mean 79.75, std 26.7, range [28.31, 98.94]

Sequence (220 aa):
MAQPLSLLVTITFFGVILVSGVSGTYGGGAGSIEKTYYLKELGEYAVACHNLVSKHQLTFQKVIQCDDLPGLTHKLTIQAADGGVSHTYEAVVCYKPLIQYKKLISFKLAMAQPLSLLVTITFFGVILVSGVSGTYGGGAGSIEKTYYLKELGEYAVACHNLVSKHQLTFQKVIQCDDLPGLTHKLTIQAADGGVSHTYEAVVCYKPLIQYKKLISFKLA

Secondary structure (DSSP, 8-state):
---------------------------SSHHHHHHHHHHHHHHHHHHHHHHHHHT---EEEEEEEEEEETTTEEEEEEEEEETTEEEEEEEEEEEEGGGTEEEEEEEEE-/---------------------------SSHHHHHHHHHHHHHHHHHHHHHHHHHT---EEEEEEEEEEETTTEEEEEEEEEETTEEEEEEEEEEEEGGGTEEEEEEEEE-

Radius of gyration: 27.13 Å; Cα contacts (8 Å, |Δi|>4): 341; chains: 2; bounding box: 47×148×43 Å

Organism: Helianthus annuus (NCBI:txid4232)